Protein AF-A0A834W0W8-F1 (afdb_monomer_lite)

Radius of gyration: 18.69 Å; chains: 1; bounding box: 41×31×70 Å

Organism: NCBI:txid45151

Secondary structure (DSSP, 8-state):
--------PPEEEEE-TTSPEEEEEPPHHHHHH-HHHHTSPTT-EEEEEEHHHHHHHHHHHHT-TT-HHHHTTTTSTTHHHHHHHHHHHHHHTT-HHHHHHHHHHHHHHHHHHHT---TT------SSHHHHHHHHHHHHHH-TT-HHHHHHHHHHHHH-S-HHHHHHHHHHHT--HHHHHHHHHHHT--S--HHHH-GGGGPPPSSSPPP---S--

pLDDT: mean 87.0, std 13.14, range [35.28, 98.31]

Structure (mmCIF, N/CA/C/O backbone):
data_AF-A0A834W0W8-F1
#
_entry.id   AF-A0A834W0W8-F1
#
loop_
_atom_site.group_PDB
_atom_site.id
_atom_site.type_symbol
_atom_site.label_atom_id
_atom_site.label_alt_id
_atom_site.label_comp_id
_atom_site.label_asym_id
_atom_site.label_entity_id
_atom_site.label_seq_id
_atom_site.pdbx_PDB_ins_code
_atom_site.Cartn_x
_atom_site.Cartn_y
_atom_site.Cartn_z
_atom_site.occupancy
_atom_site.B_iso_or_equiv
_atom_site.auth_seq_id
_atom_site.auth_comp_id
_atom_site.auth_asym_id
_atom_site.auth_atom_id
_atom_site.pdbx_PDB_model_num
ATOM 1 N N . MET A 1 1 ? -13.994 15.496 46.826 1.00 35.28 1 MET A N 1
ATOM 2 C CA . MET A 1 1 ? -14.395 14.266 46.116 1.00 35.28 1 MET A CA 1
ATOM 3 C C . MET A 1 1 ? -13.527 14.181 44.880 1.00 35.28 1 MET A C 1
ATOM 5 O O . MET A 1 1 ? -13.579 15.095 44.071 1.00 35.28 1 MET A O 1
ATOM 9 N N . THR A 1 2 ? -12.645 13.189 44.807 1.00 38.47 2 THR A N 1
ATOM 10 C CA . THR A 1 2 ? -11.779 12.961 43.644 1.00 38.47 2 THR A CA 1
ATOM 11 C C . THR A 1 2 ? -12.565 12.156 42.626 1.00 38.47 2 THR A C 1
ATOM 13 O O . THR A 1 2 ? -12.796 10.968 42.839 1.00 38.47 2 THR A O 1
ATOM 16 N N . ASP A 1 3 ? -13.014 12.818 41.565 1.00 37.91 3 ASP A N 1
ATOM 17 C CA . ASP A 1 3 ? -13.707 12.165 40.462 1.00 37.91 3 ASP A CA 1
ATOM 18 C C . ASP A 1 3 ? -12.695 11.346 39.650 1.00 37.91 3 ASP A C 1
ATOM 20 O O . ASP A 1 3 ? -11.984 11.855 38.785 1.00 37.91 3 ASP A O 1
ATOM 24 N N . THR A 1 4 ? -12.548 10.078 40.022 1.00 44.50 4 THR A N 1
ATOM 25 C CA . THR A 1 4 ? -11.734 9.094 39.308 1.00 44.50 4 THR A CA 1
ATOM 26 C C . THR A 1 4 ? -12.638 8.282 38.399 1.00 44.50 4 THR A C 1
ATOM 28 O O . THR A 1 4 ? -12.906 7.108 38.663 1.00 44.50 4 THR A O 1
ATOM 31 N N . THR A 1 5 ? -13.098 8.908 37.315 1.00 42.66 5 THR A N 1
ATOM 32 C CA . THR A 1 5 ? -13.598 8.171 36.154 1.00 42.66 5 THR A CA 1
ATOM 33 C C . THR A 1 5 ? -12.481 7.231 35.682 1.00 42.66 5 THR A C 1
ATOM 35 O O . THR A 1 5 ? -11.393 7.696 35.324 1.00 42.66 5 THR A O 1
ATOM 38 N N . PRO A 1 6 ? -12.667 5.897 35.734 1.00 43.09 6 PRO A N 1
ATOM 39 C CA . PRO A 1 6 ? -11.657 4.985 35.228 1.00 43.09 6 PRO A CA 1
ATOM 40 C C . PRO A 1 6 ? -11.541 5.240 33.729 1.00 43.09 6 PRO A C 1
ATOM 42 O O . PRO A 1 6 ? -12.527 5.163 33.005 1.00 43.09 6 PRO A O 1
ATOM 45 N N . ASN A 1 7 ? -10.342 5.589 33.272 1.00 47.53 7 ASN A N 1
ATOM 46 C CA . ASN A 1 7 ? -10.088 5.943 31.882 1.00 47.53 7 ASN A CA 1
ATOM 47 C C . ASN A 1 7 ? -10.238 4.669 31.018 1.00 47.53 7 ASN A C 1
ATOM 49 O O . ASN A 1 7 ? -9.270 3.928 30.821 1.00 47.53 7 ASN A O 1
ATOM 53 N N . THR A 1 8 ? -11.461 4.383 30.562 1.00 53.69 8 THR A N 1
ATOM 54 C CA . THR A 1 8 ? -11.936 3.110 29.980 1.00 53.69 8 THR A CA 1
ATOM 55 C C . THR A 1 8 ? -11.691 2.983 28.474 1.00 53.69 8 THR A C 1
ATOM 57 O O . THR A 1 8 ? -12.538 2.497 27.728 1.00 53.69 8 THR A O 1
ATOM 60 N N . GLY A 1 9 ? -10.507 3.390 28.017 1.00 66.31 9 GLY A N 1
ATOM 61 C CA . GLY A 1 9 ? -10.101 3.202 26.624 1.00 66.31 9 GLY A CA 1
ATOM 62 C C . GLY A 1 9 ? -10.013 1.717 26.267 1.00 66.31 9 GLY A C 1
ATOM 63 O O . GLY A 1 9 ? -9.443 0.921 27.018 1.00 66.31 9 GLY A O 1
ATOM 64 N N . VAL A 1 10 ? -10.558 1.351 25.108 1.00 80.94 10 VAL A N 1
ATOM 65 C CA . VAL A 1 10 ? -10.508 -0.022 24.591 1.00 80.94 10 VAL A CA 1
ATOM 66 C C . VAL A 1 10 ? -9.074 -0.395 24.226 1.00 80.94 10 VAL A C 1
ATOM 68 O O . VAL A 1 10 ? -8.398 0.342 23.515 1.00 80.94 10 VAL A O 1
ATOM 71 N N . ILE A 1 11 ? -8.615 -1.554 24.694 1.00 88.69 11 ILE A N 1
ATOM 72 C CA . ILE A 1 11 ? -7.328 -2.139 24.308 1.00 88.69 11 ILE A CA 1
ATOM 73 C C . ILE A 1 11 ? -7.594 -3.229 23.269 1.00 88.69 11 ILE A C 1
ATOM 75 O O . ILE A 1 11 ? -8.479 -4.059 23.470 1.00 88.69 11 ILE A O 1
ATOM 79 N N . VAL A 1 12 ? -6.821 -3.239 22.186 1.00 90.94 12 VAL A N 1
ATOM 80 C CA . VAL A 1 12 ? -6.803 -4.304 21.170 1.00 90.94 12 VAL A CA 1
ATOM 81 C C . VAL A 1 12 ? -5.393 -4.867 21.032 1.00 90.94 12 VAL A C 1
ATOM 83 O O . VAL A 1 12 ? -4.415 -4.162 21.280 1.00 90.94 12 VAL A O 1
ATOM 86 N N . ALA A 1 13 ? -5.273 -6.136 20.658 1.00 92.12 13 ALA A N 1
ATOM 87 C CA . ALA A 1 13 ? -4.000 -6.789 20.371 1.00 92.12 13 ALA A CA 1
ATOM 88 C C . ALA A 1 13 ? -3.799 -6.885 18.851 1.00 92.12 13 ALA A C 1
ATOM 90 O O . ALA A 1 13 ? -4.611 -7.496 18.164 1.00 92.12 13 ALA A O 1
ATOM 91 N N . VAL A 1 14 ? -2.722 -6.297 18.327 1.00 92.62 14 VAL A N 1
ATOM 92 C CA . VAL A 1 14 ? -2.363 -6.308 16.893 1.00 92.62 14 VAL A CA 1
ATOM 93 C C . VAL A 1 14 ? -1.020 -7.001 16.679 1.00 92.62 14 VAL A C 1
ATOM 95 O O . VAL A 1 14 ? -0.179 -7.005 17.579 1.00 92.62 14 VAL A O 1
ATOM 98 N N . ALA A 1 15 ? -0.805 -7.609 15.516 1.00 91.19 15 ALA A N 1
ATOM 99 C CA . ALA A 1 15 ? 0.418 -8.347 15.222 1.00 91.19 15 ALA A CA 1
ATOM 100 C C . ALA A 1 15 ? 1.653 -7.433 15.107 1.00 91.19 15 ALA A C 1
ATOM 102 O O . ALA A 1 15 ? 1.586 -6.300 14.625 1.00 91.19 15 ALA A O 1
ATOM 103 N N . SER A 1 16 ? 2.808 -7.950 15.522 1.00 88.56 16 SER A N 1
ATOM 104 C CA . SER A 1 16 ? 4.128 -7.360 15.289 1.00 88.56 16 SER A CA 1
ATOM 105 C C . SER A 1 16 ? 4.947 -8.233 14.341 1.00 88.56 16 SER A C 1
ATOM 107 O O . SER A 1 16 ? 4.743 -9.445 14.257 1.00 88.56 16 SER A O 1
ATOM 109 N N . ASP A 1 17 ? 5.934 -7.626 13.680 1.00 74.81 17 ASP A N 1
ATOM 110 C CA . ASP A 1 17 ? 6.856 -8.300 12.754 1.00 74.81 17 ASP A CA 1
ATOM 111 C C . ASP A 1 17 ? 7.622 -9.479 13.403 1.00 74.81 17 ASP A C 1
ATOM 113 O O . ASP A 1 17 ? 8.157 -10.333 12.702 1.00 74.81 17 ASP A O 1
ATOM 117 N N . GLY A 1 18 ? 7.671 -9.543 14.742 1.00 73.88 18 GLY A N 1
ATOM 118 C CA . GLY A 1 18 ? 8.281 -10.630 15.515 1.00 73.88 18 GLY A CA 1
ATOM 119 C C . GLY A 1 18 ? 7.323 -11.755 15.935 1.00 73.88 18 GLY A C 1
ATOM 120 O O . GLY A 1 18 ? 7.692 -12.560 16.786 1.00 73.88 18 GLY A O 1
ATOM 121 N N . GLY A 1 19 ? 6.086 -11.789 15.425 1.00 75.69 19 GLY A N 1
ATOM 122 C CA . GLY A 1 19 ? 5.073 -12.790 15.800 1.00 75.69 19 GLY A CA 1
ATOM 123 C C . GLY A 1 19 ? 4.504 -12.623 17.217 1.00 75.69 19 GLY A C 1
ATOM 124 O O . GLY A 1 19 ? 3.808 -13.505 17.716 1.00 75.69 19 GLY A O 1
ATOM 125 N N . GLN A 1 20 ? 4.799 -11.500 17.875 1.00 87.56 20 GLN A N 1
ATOM 126 C CA . GLN A 1 20 ? 4.205 -11.108 19.153 1.00 87.56 20 GLN A CA 1
ATOM 127 C C . GLN A 1 20 ? 3.021 -10.167 18.926 1.00 87.56 20 GLN A C 1
ATOM 129 O O . GLN A 1 20 ? 2.945 -9.490 17.903 1.00 87.56 20 GLN A O 1
ATOM 134 N N . PHE A 1 21 ? 2.130 -10.072 19.911 1.00 90.94 21 PHE A N 1
ATOM 135 C CA . PHE A 1 21 ? 1.059 -9.081 19.909 1.00 90.94 21 PHE A CA 1
ATOM 136 C C . PHE A 1 21 ? 1.479 -7.799 20.630 1.00 90.94 21 PHE A C 1
ATOM 138 O O . PHE A 1 21 ? 2.045 -7.842 21.722 1.00 90.94 21 PHE A O 1
ATOM 145 N N . VAL A 1 22 ? 1.165 -6.652 20.029 1.00 92.31 22 VAL A N 1
ATOM 146 C CA . VAL A 1 22 ? 1.285 -5.327 20.643 1.00 92.31 22 VAL A CA 1
ATOM 147 C C . VAL A 1 22 ? -0.098 -4.885 21.101 1.00 92.31 22 VAL A C 1
ATOM 149 O O . VAL A 1 22 ? -1.048 -4.883 20.318 1.00 92.31 22 VAL A O 1
ATOM 152 N N . HIS A 1 23 ? -0.214 -4.491 22.367 1.00 91.31 23 HIS A N 1
ATOM 153 C CA . HIS A 1 23 ? -1.450 -3.934 22.905 1.00 91.31 23 HIS A CA 1
ATOM 154 C C . HIS A 1 23 ? -1.548 -2.444 22.578 1.00 91.31 23 HIS A C 1
ATOM 156 O O . HIS A 1 23 ? -0.724 -1.644 23.021 1.00 91.31 23 HIS A O 1
ATOM 162 N N . VAL A 1 24 ? -2.573 -2.072 21.816 1.00 91.12 24 VAL A N 1
ATOM 163 C CA . VAL A 1 24 ? -2.836 -0.698 21.385 1.00 91.12 24 VAL A CA 1
ATOM 164 C C . VAL A 1 24 ? -4.118 -0.208 22.037 1.00 91.12 24 VAL A C 1
ATOM 166 O O . VAL A 1 24 ? -5.157 -0.863 21.974 1.00 91.12 24 VAL A O 1
ATOM 169 N N . ARG A 1 25 ? -4.040 0.960 22.675 1.00 90.00 25 ARG A N 1
ATOM 170 C CA . ARG A 1 25 ? -5.191 1.643 23.263 1.00 90.00 25 ARG A CA 1
ATOM 171 C C . ARG A 1 25 ? -5.857 2.515 22.202 1.00 90.00 25 ARG A C 1
ATOM 173 O O . ARG A 1 25 ? -5.215 3.396 21.638 1.00 90.00 25 ARG A O 1
ATOM 180 N N . LEU A 1 26 ? -7.141 2.293 21.970 1.00 88.12 26 LEU A N 1
ATOM 181 C CA . LEU A 1 26 ? -7.971 3.102 21.089 1.00 88.12 26 LEU A CA 1
ATOM 182 C C . LEU A 1 26 ? -8.459 4.353 21.832 1.00 88.12 26 LEU A C 1
ATOM 184 O O . LEU A 1 26 ? -8.948 4.262 22.959 1.00 88.12 26 LEU A O 1
ATOM 188 N N . ASN A 1 27 ? -8.327 5.512 21.186 1.00 84.69 27 ASN A N 1
ATOM 189 C CA . ASN A 1 27 ? -8.950 6.767 21.608 1.00 84.69 27 ASN A CA 1
ATOM 190 C C . ASN A 1 27 ? -10.456 6.701 21.294 1.00 84.69 27 ASN A C 1
ATOM 192 O O . ASN A 1 27 ? -10.836 6.305 20.189 1.00 84.69 27 ASN A O 1
ATOM 196 N N . ASP A 1 28 ? -11.314 7.109 22.230 1.00 84.19 28 ASP A N 1
ATOM 197 C CA . ASP A 1 28 ? -12.767 7.105 22.033 1.00 84.19 28 ASP A CA 1
ATOM 198 C C . ASP A 1 28 ? -13.186 8.002 20.855 1.00 84.19 28 ASP A C 1
ATOM 200 O O . ASP A 1 28 ? -14.029 7.603 20.056 1.00 84.19 28 ASP A O 1
ATOM 204 N N . GLN A 1 29 ? -12.488 9.122 20.624 1.00 84.62 29 GLN A N 1
ATOM 205 C CA . GLN A 1 29 ? -12.725 9.975 19.449 1.00 84.62 29 GLN A CA 1
ATOM 206 C C . GLN A 1 29 ? -12.468 9.250 18.116 1.00 84.62 29 GLN A C 1
ATOM 208 O O . GLN A 1 29 ? -13.163 9.491 17.130 1.00 84.62 29 GLN A O 1
ATOM 213 N N . ILE A 1 30 ? -11.487 8.341 18.065 1.00 86.31 30 ILE A N 1
ATOM 214 C CA . ILE A 1 30 ? -11.211 7.532 16.867 1.00 86.31 30 ILE A CA 1
ATOM 215 C C . ILE A 1 30 ? -12.317 6.486 16.670 1.00 86.31 30 ILE A C 1
ATOM 217 O O . ILE A 1 30 ? -12.740 6.241 15.540 1.00 86.31 30 ILE A O 1
ATOM 221 N N . ARG A 1 31 ? -12.819 5.902 17.766 1.00 86.44 31 ARG A N 1
ATOM 222 C CA . ARG A 1 31 ? -13.925 4.930 17.755 1.00 86.44 31 ARG A CA 1
ATOM 223 C C . ARG A 1 31 ? -15.250 5.553 17.307 1.00 86.44 31 ARG A C 1
ATOM 225 O O . ARG A 1 31 ? -16.011 4.893 16.609 1.00 86.44 31 ARG A O 1
ATOM 232 N N . GLU A 1 32 ? -15.497 6.814 17.657 1.00 84.69 32 GLU A N 1
ATOM 233 C CA . GLU A 1 32 ? -16.642 7.596 17.171 1.00 84.69 32 GLU A CA 1
ATOM 234 C C . GLU A 1 32 ? -16.507 7.975 15.687 1.00 84.69 32 GLU A C 1
ATOM 236 O O . GLU A 1 32 ? -17.478 7.894 14.936 1.00 84.69 32 GLU A O 1
ATOM 241 N N . ARG A 1 33 ? -15.302 8.365 15.239 1.00 83.56 33 ARG A N 1
ATOM 242 C CA . ARG A 1 33 ? -15.033 8.763 13.842 1.00 83.56 33 ARG A CA 1
ATOM 243 C C . ARG A 1 33 ? -15.005 7.595 12.854 1.00 83.56 33 ARG A C 1
ATOM 245 O O . ARG A 1 33 ? -15.279 7.804 11.675 1.00 83.56 33 ARG A O 1
ATOM 252 N N . CYS A 1 34 ? -14.644 6.396 13.305 1.00 88.75 34 CYS A N 1
ATOM 253 C CA . CYS A 1 34 ? -14.506 5.204 12.471 1.00 88.75 34 CYS A CA 1
ATOM 254 C C . CYS A 1 34 ? -15.342 4.052 13.059 1.00 88.75 34 CYS A C 1
ATOM 256 O O . CYS A 1 34 ? -14.839 3.314 13.913 1.00 88.75 34 CYS A O 1
ATOM 258 N N . PRO A 1 35 ? -16.607 3.872 12.622 1.00 85.31 35 PRO A N 1
ATOM 259 C CA . PRO A 1 35 ? -17.524 2.873 13.178 1.00 85.31 35 PRO A CA 1
ATOM 260 C C . PRO A 1 35 ? -16.964 1.447 13.202 1.00 85.31 35 PRO A C 1
ATOM 262 O O . PRO A 1 35 ? -17.218 0.711 14.147 1.00 85.31 35 PRO A O 1
ATOM 265 N N . GLN A 1 36 ? -16.150 1.085 12.208 1.00 87.00 36 GLN A N 1
ATOM 266 C CA . GLN A 1 36 ? -15.479 -0.208 12.076 1.00 87.00 36 GLN A CA 1
ATOM 267 C C . GLN A 1 36 ? -14.436 -0.442 13.182 1.00 87.00 36 GLN A C 1
ATOM 269 O O . GLN A 1 36 ? -14.266 -1.574 13.625 1.00 87.00 36 GLN A O 1
ATOM 274 N N . ILE A 1 37 ? -13.764 0.617 13.657 1.00 86.81 37 ILE A N 1
ATOM 275 C CA . ILE A 1 37 ? -12.905 0.578 14.855 1.00 86.81 37 ILE A CA 1
ATOM 276 C C . ILE A 1 37 ? -13.769 0.637 16.124 1.00 86.81 37 ILE A C 1
ATOM 278 O O . ILE A 1 37 ? -13.478 -0.038 17.112 1.00 86.81 37 ILE A O 1
ATOM 282 N N . GLY A 1 38 ? -14.860 1.408 16.102 1.00 85.88 38 GLY A N 1
ATOM 283 C CA . GLY A 1 38 ? -15.834 1.482 17.191 1.00 85.88 38 GLY A CA 1
ATOM 284 C C . GLY A 1 38 ? -16.439 0.124 17.561 1.00 85.88 38 GLY A C 1
ATOM 285 O O . GLY A 1 38 ? -16.554 -0.177 18.752 1.00 85.88 38 GLY A O 1
ATOM 286 N N . SER A 1 39 ? -16.741 -0.710 16.561 1.00 86.62 39 SER A N 1
ATOM 287 C CA . SER A 1 39 ? -17.304 -2.058 16.710 1.00 86.62 39 SER A CA 1
ATOM 288 C C . SER A 1 39 ? -16.328 -3.125 17.213 1.00 86.62 39 SER A C 1
ATOM 290 O O . SER A 1 39 ? -16.774 -4.224 17.534 1.00 86.62 39 SER A O 1
ATOM 292 N N . ILE A 1 40 ? -15.020 -2.846 17.291 1.00 87.06 40 ILE A N 1
ATOM 293 C CA . ILE A 1 40 ? -14.038 -3.841 17.747 1.00 87.06 40 ILE A CA 1
ATOM 294 C C . ILE A 1 40 ? -14.244 -4.112 19.252 1.00 87.06 40 ILE A C 1
ATOM 296 O O . ILE A 1 40 ? -14.226 -3.160 20.043 1.00 87.06 40 ILE A O 1
ATOM 300 N N . PRO A 1 41 ? -14.424 -5.379 19.680 1.00 86.06 41 PRO A N 1
ATOM 301 C CA . PRO A 1 41 ? -14.619 -5.700 21.089 1.00 86.06 41 PRO A CA 1
ATOM 302 C C . PRO A 1 41 ? -13.411 -5.335 21.973 1.00 86.06 41 PRO A C 1
ATOM 304 O O . PRO A 1 41 ? -12.262 -5.422 21.529 1.00 86.06 41 PRO A O 1
ATOM 307 N N . PRO A 1 42 ? -13.629 -5.000 23.260 1.00 86.06 42 PRO A N 1
ATOM 308 C CA . PRO A 1 42 ? -12.545 -4.858 24.223 1.00 86.06 42 PRO A CA 1
ATOM 309 C C . PRO A 1 42 ? -11.700 -6.131 24.331 1.00 86.06 42 PRO A C 1
ATOM 311 O O . PRO A 1 42 ? -12.234 -7.223 24.515 1.00 86.06 42 PRO A O 1
ATOM 314 N N . ASN A 1 43 ? -10.378 -5.973 24.272 1.00 86.31 43 ASN A N 1
ATOM 315 C CA . ASN A 1 43 ? -9.381 -7.048 24.270 1.00 86.31 43 ASN A CA 1
ATOM 316 C C . ASN A 1 43 ? -9.452 -7.992 23.055 1.00 86.31 43 ASN A C 1
ATOM 318 O O . ASN A 1 43 ? -8.903 -9.091 23.113 1.00 86.31 43 ASN A O 1
ATOM 322 N N . ALA A 1 44 ? -10.088 -7.578 21.952 1.00 89.94 44 ALA A N 1
ATOM 323 C CA . ALA A 1 44 ? -10.030 -8.325 20.701 1.00 89.94 44 ALA A CA 1
ATOM 324 C C . ALA A 1 44 ? -8.589 -8.435 20.176 1.00 89.94 44 ALA A C 1
ATOM 326 O O . ALA A 1 44 ? -7.793 -7.494 20.274 1.00 89.94 44 ALA A O 1
ATOM 327 N N . THR A 1 45 ? -8.290 -9.583 19.572 1.00 90.56 45 THR A N 1
ATOM 328 C CA . THR A 1 45 ? -7.026 -9.855 18.886 1.00 90.56 45 THR A CA 1
ATOM 329 C C . THR A 1 45 ? -7.257 -9.808 17.384 1.00 90.56 45 THR A C 1
ATOM 331 O O . THR A 1 45 ? -8.157 -10.472 16.876 1.00 90.56 45 THR A O 1
ATOM 334 N N . LEU A 1 46 ? -6.435 -9.032 16.685 1.00 90.50 46 LEU A N 1
ATOM 335 C CA . LEU A 1 46 ? -6.494 -8.792 15.248 1.00 90.50 46 LEU A CA 1
ATOM 336 C C . LEU A 1 46 ? -5.205 -9.363 14.621 1.00 90.50 46 LEU A C 1
ATOM 338 O O . LEU A 1 46 ? -4.232 -8.623 14.452 1.00 90.50 46 LEU A O 1
ATOM 342 N N . PRO A 1 47 ? -5.139 -10.683 14.352 1.00 85.19 47 PRO A N 1
ATOM 343 C CA . PRO A 1 47 ? -3.904 -11.358 13.935 1.00 85.19 47 PRO A CA 1
ATOM 344 C C . PRO A 1 47 ? -3.373 -10.875 12.582 1.00 85.19 47 PRO A C 1
ATOM 346 O O . PRO A 1 47 ? -2.165 -10.875 12.371 1.00 85.19 47 PRO A O 1
ATOM 349 N N . ASP A 1 48 ? -4.260 -10.412 11.707 1.00 86.56 48 ASP A N 1
ATOM 350 C CA . ASP A 1 48 ? -3.921 -9.918 10.374 1.00 86.56 48 ASP A CA 1
ATOM 351 C C . ASP A 1 48 ? -3.663 -8.403 10.317 1.00 86.56 48 ASP A C 1
ATOM 353 O O . ASP A 1 48 ? -3.262 -7.866 9.286 1.00 86.56 48 ASP A O 1
ATOM 357 N N . VAL A 1 49 ? -3.869 -7.687 11.427 1.00 91.19 49 VAL A N 1
ATOM 358 C CA . VAL A 1 49 ? -3.606 -6.247 11.515 1.00 91.19 49 VAL A CA 1
ATOM 359 C C . VAL A 1 49 ? -2.219 -6.039 12.108 1.00 91.19 49 VAL A C 1
ATOM 361 O O . VAL A 1 49 ? -1.983 -6.335 13.276 1.00 91.19 49 VAL A O 1
ATOM 364 N N . TYR A 1 50 ? -1.300 -5.494 11.313 1.00 93.31 50 TYR A N 1
ATOM 365 C CA . TYR A 1 50 ? 0.073 -5.216 11.738 1.00 93.31 50 TYR A CA 1
ATOM 366 C C . TYR A 1 50 ? 0.192 -3.851 12.428 1.00 93.31 50 TYR A C 1
ATOM 368 O O . TYR A 1 50 ? -0.395 -2.858 11.990 1.00 93.31 50 TYR A O 1
ATOM 376 N N . PHE A 1 51 ? 1.008 -3.781 13.482 1.00 94.38 51 PHE A N 1
ATOM 377 C CA . PHE A 1 51 ? 1.153 -2.605 14.343 1.00 94.38 51 PHE A CA 1
ATOM 378 C C . PHE A 1 51 ? 1.542 -1.318 13.594 1.00 94.38 51 PHE A C 1
ATOM 380 O O . PHE A 1 51 ? 0.935 -0.278 13.836 1.00 94.38 51 PHE A O 1
ATOM 387 N N . LYS A 1 52 ? 2.516 -1.370 12.672 1.00 95.44 52 LYS A N 1
ATOM 388 C CA . LYS A 1 52 ? 2.971 -0.197 11.895 1.00 95.44 52 LYS A CA 1
ATOM 389 C C . LYS A 1 52 ? 1.835 0.400 11.033 1.00 95.44 52 LYS A C 1
ATOM 391 O O . LYS A 1 52 ? 1.511 1.570 11.242 1.00 95.44 52 LYS A O 1
ATOM 396 N N . PRO A 1 53 ? 1.170 -0.370 10.142 1.00 96.44 53 PRO A N 1
ATOM 397 C CA . PRO A 1 53 ? -0.054 0.057 9.459 1.00 96.44 53 PRO A CA 1
ATOM 398 C C . PRO A 1 53 ? -1.142 0.591 10.388 1.00 96.44 53 PRO A C 1
ATOM 400 O O . PRO A 1 53 ? -1.731 1.635 10.111 1.00 96.44 53 PRO A O 1
ATOM 403 N N . PHE A 1 54 ? -1.395 -0.099 11.503 1.00 95.69 54 PHE A N 1
ATOM 404 C CA . PHE A 1 54 ? -2.438 0.297 12.445 1.00 95.69 54 PHE A CA 1
ATOM 405 C C . PHE A 1 54 ? -2.148 1.655 13.081 1.00 95.69 54 PHE A C 1
ATOM 407 O O . PHE A 1 54 ? -3.025 2.515 13.108 1.00 95.69 54 PHE A O 1
ATOM 414 N N . LEU A 1 55 ? -0.905 1.891 13.504 1.00 95.69 55 LEU A N 1
ATOM 415 C CA . LEU A 1 55 ? -0.470 3.174 14.048 1.00 95.69 55 LEU A CA 1
ATOM 416 C C . LEU A 1 55 ? -0.653 4.313 13.033 1.00 95.69 55 LEU A C 1
ATOM 418 O O . LEU A 1 55 ? -1.197 5.351 13.395 1.00 95.69 55 LEU A O 1
ATOM 422 N N . ILE A 1 56 ? -0.279 4.108 11.764 1.00 97.25 56 ILE A N 1
ATOM 423 C CA . ILE A 1 56 ? -0.464 5.114 10.701 1.00 97.25 56 ILE A CA 1
ATOM 424 C C . ILE A 1 56 ? -1.947 5.479 10.538 1.00 97.25 56 ILE A C 1
ATOM 426 O O . ILE A 1 56 ? -2.287 6.661 10.469 1.00 97.25 56 ILE A O 1
ATOM 430 N N . VAL A 1 57 ? -2.839 4.482 10.511 1.00 96.44 57 VAL A N 1
ATOM 431 C CA . VAL A 1 57 ? -4.287 4.712 10.393 1.00 96.44 57 VAL A CA 1
ATOM 432 C C . VAL A 1 57 ? -4.854 5.420 11.625 1.00 96.44 57 VAL A C 1
ATOM 434 O O . VAL A 1 57 ? -5.639 6.355 11.476 1.00 96.44 57 VAL A O 1
ATOM 437 N N . LEU A 1 58 ? -4.451 5.024 12.836 1.00 94.94 58 LEU A N 1
ATOM 438 C CA . LEU A 1 58 ? -4.895 5.685 14.066 1.00 94.94 58 LEU A CA 1
ATOM 439 C C . LEU A 1 58 ? -4.444 7.151 14.104 1.00 94.94 58 LEU A C 1
ATOM 441 O O . LEU A 1 58 ? -5.264 8.024 14.367 1.00 94.94 58 LEU A O 1
ATOM 445 N N . THR A 1 59 ? -3.182 7.440 13.778 1.00 94.81 59 THR A N 1
ATOM 446 C CA . THR A 1 59 ? -2.658 8.814 13.745 1.00 94.81 59 THR A CA 1
ATOM 447 C C . THR A 1 59 ? -3.348 9.666 12.671 1.00 94.81 59 THR A C 1
ATOM 449 O O . THR A 1 59 ? -3.680 10.823 12.935 1.00 94.81 59 THR A O 1
ATOM 452 N N . TYR A 1 60 ? -3.680 9.095 11.506 1.00 95.62 60 TYR A N 1
ATOM 453 C CA . TYR A 1 60 ? -4.522 9.762 10.504 1.00 95.62 60 TYR A CA 1
ATOM 454 C C . TYR A 1 60 ? -5.918 10.117 11.050 1.00 95.62 60 TYR A C 1
ATOM 456 O O . TYR A 1 60 ? -6.372 11.249 10.894 1.00 95.62 60 TYR A O 1
ATOM 464 N N . LEU A 1 61 ? -6.591 9.174 11.723 1.00 93.62 61 LEU A N 1
ATOM 465 C CA . LEU A 1 61 ? -7.934 9.380 12.286 1.00 93.62 61 LEU A CA 1
ATOM 466 C C . LEU A 1 61 ? -7.956 10.358 13.472 1.00 93.62 61 LEU A C 1
ATOM 468 O O . LEU A 1 61 ? -8.980 11.009 13.702 1.00 93.62 61 LEU A O 1
ATOM 472 N N . ASP A 1 62 ? -6.846 10.482 14.203 1.00 91.75 62 ASP A N 1
ATOM 473 C CA . ASP A 1 62 ? -6.658 11.469 15.274 1.00 91.75 62 ASP A CA 1
ATOM 474 C C . ASP A 1 62 ? -6.526 12.898 14.702 1.00 91.75 62 ASP A C 1
ATOM 476 O O . ASP A 1 62 ? -7.088 13.848 15.253 1.00 91.75 62 ASP A O 1
ATOM 480 N N . GLY A 1 63 ? -5.910 13.037 13.520 1.00 91.00 63 GLY A N 1
ATOM 481 C CA . GLY A 1 63 ? -5.871 14.288 12.753 1.00 91.00 63 GLY A CA 1
ATOM 482 C C . GLY A 1 63 ? -4.625 14.507 11.890 1.00 91.00 63 GLY A C 1
ATOM 483 O O . GLY A 1 63 ? -4.458 15.610 11.365 1.00 91.00 63 GLY A O 1
ATOM 484 N N . ASP A 1 64 ? -3.743 13.512 11.730 1.00 93.62 64 ASP A N 1
ATOM 485 C CA . ASP A 1 64 ? -2.551 13.627 10.882 1.00 93.62 64 ASP A CA 1
ATOM 486 C C . ASP A 1 64 ? -2.889 13.614 9.382 1.00 93.62 64 ASP A C 1
ATOM 488 O O . ASP A 1 64 ? -2.680 12.646 8.645 1.00 93.62 64 ASP 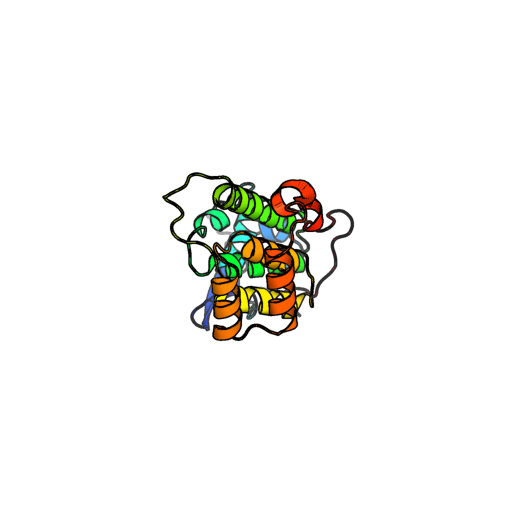A O 1
ATOM 492 N N . GLU A 1 65 ? -3.337 14.779 8.919 1.00 91.56 65 GLU A N 1
ATOM 493 C CA . GLU A 1 65 ? -3.514 15.153 7.521 1.00 91.56 65 GLU A CA 1
ATOM 494 C C . GLU A 1 65 ? -2.178 15.426 6.785 1.00 91.56 65 GLU A C 1
ATOM 496 O O . GLU A 1 65 ? -2.188 16.024 5.710 1.00 91.56 65 GLU A O 1
ATOM 501 N N . SER A 1 66 ? -1.031 14.951 7.284 1.00 92.94 66 SER A N 1
ATOM 502 C CA . SER A 1 66 ? 0.232 14.908 6.522 1.00 92.94 66 SER A CA 1
ATOM 503 C C . SER A 1 66 ? 0.731 13.491 6.223 1.00 92.94 66 SER A C 1
ATOM 505 O O . SER A 1 66 ? 1.544 13.306 5.320 1.00 92.94 66 SER A O 1
ATOM 507 N N . LEU A 1 67 ? 0.215 12.494 6.949 1.00 96.44 67 LEU A N 1
ATOM 508 C CA . LEU A 1 67 ? 0.759 11.136 7.036 1.00 96.44 67 LEU A CA 1
ATOM 509 C C . LEU A 1 67 ? 2.225 11.105 7.521 1.00 96.44 67 LEU A C 1
ATOM 511 O O . LEU A 1 67 ? 3.049 10.350 7.004 1.00 96.44 67 LEU A O 1
ATOM 515 N N . SER A 1 68 ? 2.556 11.900 8.540 1.00 95.12 68 SER A N 1
ATOM 516 C CA . SER A 1 68 ? 3.897 12.007 9.134 1.00 95.12 68 SER A CA 1
ATOM 517 C C . SER A 1 68 ? 4.487 10.654 9.563 1.00 95.12 68 SER A C 1
ATOM 519 O O . SER A 1 68 ? 5.661 10.378 9.305 1.00 95.12 68 SER A O 1
ATOM 521 N N . VAL A 1 69 ? 3.667 9.770 10.147 1.00 95.69 69 VAL A N 1
ATOM 522 C CA . VAL A 1 69 ? 4.085 8.422 10.577 1.00 95.69 69 VAL A CA 1
ATOM 523 C C . VAL A 1 69 ? 4.356 7.507 9.381 1.00 95.69 69 VAL A C 1
ATOM 525 O O . VAL A 1 69 ? 5.247 6.667 9.441 1.00 95.69 69 VAL A O 1
ATOM 528 N N . PHE A 1 70 ? 3.642 7.673 8.266 1.00 96.69 70 PHE A N 1
ATOM 529 C CA . PHE A 1 70 ? 3.949 6.945 7.031 1.00 96.69 70 PHE A CA 1
ATOM 530 C C . PHE A 1 70 ? 5.243 7.473 6.398 1.00 96.69 70 PHE A C 1
ATOM 532 O O . PHE A 1 70 ? 6.124 6.696 6.036 1.00 96.69 70 PHE A O 1
ATOM 539 N N . ALA A 1 71 ? 5.397 8.798 6.339 1.00 93.75 71 ALA A N 1
ATOM 540 C CA . ALA A 1 71 ? 6.570 9.454 5.772 1.00 93.75 71 ALA A CA 1
ATOM 541 C C . ALA A 1 71 ? 7.876 9.118 6.518 1.00 93.75 71 ALA A C 1
ATOM 543 O O . ALA A 1 71 ? 8.930 9.045 5.888 1.00 93.75 71 ALA A O 1
ATOM 544 N N . SER A 1 72 ? 7.830 8.850 7.829 1.00 93.50 72 SER A N 1
ATOM 545 C CA . SER A 1 72 ? 9.013 8.429 8.600 1.00 93.50 72 SER A CA 1
ATOM 546 C C . SER A 1 72 ? 9.549 7.040 8.222 1.00 93.50 72 SER A C 1
ATOM 548 O O . SER A 1 72 ? 10.701 6.735 8.526 1.00 93.50 72 SER A O 1
ATOM 550 N N . HIS A 1 73 ? 8.758 6.221 7.516 1.00 91.88 73 HIS A N 1
ATOM 551 C CA . HIS A 1 73 ? 9.195 4.934 6.968 1.00 91.88 73 HIS A CA 1
ATOM 552 C C . HIS A 1 73 ? 9.854 5.068 5.577 1.00 91.88 73 HIS A C 1
ATOM 554 O O . HIS A 1 73 ? 10.357 4.085 5.037 1.00 91.88 73 HIS A O 1
ATOM 560 N N . ILE A 1 74 ? 9.898 6.260 4.966 1.00 90.69 74 ILE A N 1
ATOM 561 C CA . ILE A 1 74 ? 10.563 6.449 3.667 1.00 90.69 74 ILE A CA 1
ATOM 562 C C . ILE A 1 74 ? 12.058 6.114 3.804 1.00 90.69 74 ILE A C 1
ATOM 564 O O . ILE A 1 74 ? 12.775 6.684 4.623 1.00 90.69 74 ILE A O 1
ATOM 568 N N . GLY A 1 75 ? 12.540 5.185 2.977 1.00 86.06 75 GLY A N 1
ATOM 569 C CA . GLY A 1 75 ? 13.914 4.680 3.020 1.00 86.06 75 GLY A CA 1
ATOM 570 C C . GLY A 1 75 ? 14.131 3.490 3.964 1.00 86.06 75 GLY A C 1
ATOM 571 O O . GLY A 1 75 ? 15.261 2.996 4.064 1.00 86.06 75 GLY A O 1
ATOM 572 N N . THR A 1 76 ? 13.097 2.968 4.631 1.00 89.25 76 THR A N 1
ATOM 573 C CA . THR A 1 76 ? 13.171 1.635 5.247 1.00 89.25 76 THR A CA 1
ATOM 574 C C . THR A 1 76 ? 13.034 0.540 4.181 1.00 89.25 76 THR A C 1
ATOM 576 O O . THR A 1 76 ? 12.585 0.779 3.059 1.00 89.25 76 THR A O 1
ATOM 579 N N . THR A 1 77 ? 13.483 -0.676 4.494 1.00 86.81 77 THR A N 1
ATOM 580 C CA . THR A 1 77 ? 13.410 -1.826 3.571 1.00 86.81 77 THR A CA 1
ATOM 581 C C . THR A 1 77 ? 11.999 -2.395 3.440 1.00 86.81 77 THR A C 1
ATOM 583 O O . THR A 1 77 ? 11.693 -3.039 2.446 1.00 86.81 77 THR A O 1
ATOM 586 N N . ASP A 1 78 ? 11.142 -2.171 4.433 1.00 90.31 78 ASP A N 1
ATOM 587 C CA . ASP A 1 78 ? 9.756 -2.637 4.520 1.00 90.31 78 ASP A CA 1
ATOM 588 C C . ASP A 1 78 ? 8.727 -1.599 4.038 1.00 90.31 78 ASP A C 1
ATOM 590 O O . ASP A 1 78 ? 7.535 -1.892 4.017 1.00 90.31 78 ASP A O 1
ATOM 594 N N . PHE A 1 79 ? 9.151 -0.408 3.603 1.00 94.00 79 PHE A N 1
ATOM 595 C CA . PHE A 1 79 ? 8.260 0.710 3.262 1.00 94.00 79 PHE A CA 1
ATOM 596 C C . PHE A 1 79 ? 7.121 0.353 2.286 1.00 94.00 79 PHE A C 1
ATOM 598 O O . PHE A 1 79 ? 5.978 0.755 2.496 1.00 94.00 79 PHE A O 1
ATOM 605 N N . LEU A 1 80 ? 7.394 -0.447 1.247 1.00 95.31 80 LEU A N 1
ATOM 606 C CA . LEU A 1 80 ? 6.371 -0.876 0.278 1.00 95.31 80 LEU A CA 1
ATOM 607 C C . LEU A 1 80 ? 5.347 -1.849 0.882 1.00 95.31 80 LEU A C 1
ATOM 609 O O . LEU A 1 80 ? 4.178 -1.834 0.496 1.00 95.31 80 LEU A O 1
ATOM 613 N N . LEU A 1 81 ? 5.784 -2.680 1.832 1.00 95.75 81 LEU A N 1
ATOM 614 C CA . LEU A 1 81 ? 4.920 -3.583 2.588 1.00 95.75 81 LEU A CA 1
ATOM 615 C C . LEU A 1 81 ? 4.057 -2.788 3.572 1.00 95.75 81 LEU A C 1
ATOM 617 O O . LEU A 1 81 ? 2.845 -2.983 3.598 1.00 95.75 81 LEU A O 1
ATOM 621 N N . VAL A 1 82 ? 4.649 -1.820 4.281 1.00 96.44 82 VAL A N 1
ATOM 622 C CA . VAL A 1 82 ? 3.916 -0.875 5.138 1.00 96.44 82 VAL A CA 1
ATOM 623 C C . VAL A 1 82 ? 2.876 -0.104 4.320 1.00 96.44 82 VAL A C 1
ATOM 625 O O . VAL A 1 82 ? 1.725 -0.028 4.743 1.00 96.44 82 VAL A O 1
ATOM 628 N N . PHE A 1 83 ? 3.216 0.397 3.127 1.00 97.81 83 PHE A N 1
ATOM 629 C CA . PHE A 1 83 ? 2.250 1.011 2.207 1.00 97.81 83 PHE A CA 1
ATOM 630 C C . PHE A 1 83 ? 1.094 0.059 1.869 1.00 97.81 83 PHE A C 1
ATOM 632 O O . PHE A 1 83 ? -0.067 0.422 2.058 1.00 97.81 83 PHE A O 1
ATOM 639 N N . ALA A 1 84 ? 1.395 -1.159 1.407 1.00 97.69 84 ALA A N 1
ATOM 640 C CA . ALA A 1 84 ? 0.386 -2.131 0.993 1.00 97.69 84 ALA A CA 1
ATOM 641 C C . ALA A 1 84 ? -0.562 -2.515 2.137 1.00 97.69 84 ALA A C 1
ATOM 643 O O . ALA A 1 84 ? -1.779 -2.488 1.964 1.00 97.69 84 ALA A O 1
ATOM 644 N N . GLN A 1 85 ? -0.016 -2.811 3.316 1.00 96.62 85 GLN A N 1
ATOM 645 C CA . GLN A 1 85 ? -0.795 -3.154 4.504 1.00 96.62 85 GLN A CA 1
ATOM 646 C C . GLN A 1 85 ? -1.603 -1.956 5.034 1.00 96.62 85 GLN A C 1
ATOM 648 O O . GLN A 1 85 ? -2.747 -2.133 5.443 1.00 96.62 85 GLN A O 1
ATOM 653 N N . THR A 1 86 ? -1.065 -0.730 4.988 1.00 97.94 86 THR A N 1
ATOM 654 C CA . THR A 1 86 ? -1.799 0.482 5.410 1.00 97.94 86 THR A CA 1
ATOM 655 C C . THR A 1 86 ? -2.940 0.800 4.447 1.00 97.94 86 THR A C 1
ATOM 657 O O . THR A 1 86 ? -4.049 1.098 4.883 1.00 97.94 86 THR A O 1
ATOM 660 N N . TRP A 1 87 ? -2.705 0.690 3.136 1.00 97.75 87 TRP A N 1
ATOM 661 C CA . TRP A 1 87 ? -3.741 0.876 2.119 1.00 97.75 87 TRP A CA 1
ATOM 662 C C . TRP A 1 87 ? -4.844 -0.181 2.245 1.00 97.75 87 TRP A C 1
ATOM 664 O O . TRP A 1 87 ? -6.025 0.142 2.133 1.00 97.75 87 TRP A O 1
ATOM 674 N N . ALA A 1 88 ? -4.468 -1.429 2.533 1.00 95.50 88 ALA A N 1
ATOM 675 C CA . ALA A 1 88 ? -5.397 -2.528 2.763 1.00 95.50 88 ALA A CA 1
ATOM 676 C C . ALA A 1 88 ? -6.272 -2.315 4.005 1.00 95.50 88 ALA A C 1
ATOM 678 O O . ALA A 1 88 ? -7.495 -2.406 3.931 1.00 95.50 88 ALA A O 1
ATOM 679 N N . LEU A 1 89 ? -5.646 -1.960 5.127 1.00 95.50 89 LEU A N 1
ATOM 680 C CA . LEU A 1 89 ? -6.329 -1.636 6.373 1.00 95.50 89 LEU A CA 1
ATOM 681 C C . LEU A 1 89 ? -7.282 -0.443 6.189 1.00 95.50 89 LEU A C 1
ATOM 683 O O . LEU A 1 89 ? -8.416 -0.473 6.663 1.00 95.50 89 LEU A O 1
ATOM 687 N N . ALA A 1 90 ? -6.864 0.581 5.440 1.00 95.38 90 ALA A N 1
ATOM 688 C CA . ALA A 1 90 ? -7.725 1.698 5.066 1.00 95.38 90 ALA A CA 1
ATOM 689 C C . ALA A 1 90 ? -8.929 1.253 4.209 1.00 95.38 90 ALA A C 1
ATOM 691 O O . ALA A 1 90 ? -10.018 1.792 4.387 1.00 95.38 90 ALA A O 1
ATOM 692 N N . ALA A 1 91 ? -8.774 0.251 3.335 1.00 93.31 91 ALA A N 1
ATOM 693 C CA . ALA A 1 91 ? -9.878 -0.330 2.566 1.00 93.31 91 ALA A CA 1
ATOM 694 C C . ALA A 1 91 ? -10.891 -1.061 3.468 1.00 93.31 91 ALA A C 1
ATOM 696 O O . ALA A 1 91 ? -12.089 -0.803 3.385 1.00 93.31 91 ALA A O 1
ATOM 697 N N . GLN A 1 92 ? -10.411 -1.925 4.371 1.00 91.75 92 GLN A N 1
ATOM 698 C CA . GLN A 1 92 ? -11.243 -2.681 5.325 1.00 91.75 92 GLN A CA 1
ATOM 699 C C . GLN A 1 92 ? -11.994 -1.771 6.312 1.00 91.75 92 GLN A C 1
ATOM 701 O O . GLN A 1 92 ? -13.078 -2.106 6.785 1.00 91.75 92 GLN A O 1
ATOM 706 N N . LEU A 1 93 ? -11.435 -0.594 6.600 1.00 92.00 93 LEU A N 1
ATOM 707 C CA . LEU A 1 93 ? -12.051 0.446 7.426 1.00 92.00 93 LEU A CA 1
ATOM 708 C C . LEU A 1 93 ? -12.920 1.439 6.635 1.00 92.00 93 LEU A C 1
ATOM 710 O O . LEU A 1 93 ? -13.477 2.357 7.229 1.00 92.00 93 LEU A O 1
ATOM 714 N N . ILE A 1 94 ? -13.057 1.263 5.315 1.00 92.06 94 ILE A N 1
ATOM 715 C CA . ILE A 1 94 ? -13.815 2.148 4.413 1.00 92.06 94 ILE A CA 1
ATOM 716 C C . ILE A 1 94 ? -13.322 3.609 4.508 1.00 92.06 94 ILE A C 1
ATOM 718 O O . ILE A 1 94 ? -14.085 4.560 4.676 1.00 92.06 94 ILE A O 1
ATOM 722 N N . LEU A 1 95 ? -12.003 3.791 4.384 1.00 94.19 95 LEU A N 1
ATOM 723 C CA . LEU A 1 95 ? -11.301 5.079 4.409 1.00 94.19 95 LEU A CA 1
ATOM 724 C C . LEU A 1 95 ? -10.719 5.429 3.017 1.00 94.19 95 LEU A C 1
ATOM 726 O O . LEU A 1 95 ? -9.499 5.574 2.875 1.00 94.19 95 LEU A O 1
ATOM 730 N N . PRO A 1 96 ? -11.551 5.632 1.971 1.00 95.12 96 PRO A N 1
ATOM 731 C CA . PRO A 1 96 ? -11.077 5.864 0.600 1.00 95.12 96 PRO A CA 1
ATOM 732 C C . PRO A 1 96 ? -10.228 7.137 0.460 1.00 95.12 96 PRO A C 1
ATOM 734 O O . PRO A 1 96 ? -9.306 7.203 -0.354 1.00 95.12 96 PRO A O 1
ATOM 737 N N . LYS A 1 97 ? -10.473 8.146 1.308 1.00 96.00 97 LYS A N 1
ATOM 738 C CA . LYS A 1 97 ? -9.641 9.356 1.383 1.00 96.00 97 LYS A CA 1
ATOM 739 C C . LYS A 1 97 ? -8.209 9.045 1.832 1.00 96.00 97 LYS A C 1
ATOM 741 O O . LYS A 1 97 ? -7.278 9.605 1.262 1.00 96.00 97 LYS A O 1
ATOM 746 N N . LEU A 1 98 ? -8.024 8.126 2.784 1.00 97.00 98 LEU A N 1
ATOM 747 C CA . LEU A 1 98 ? -6.698 7.683 3.225 1.00 97.00 98 LEU A CA 1
AT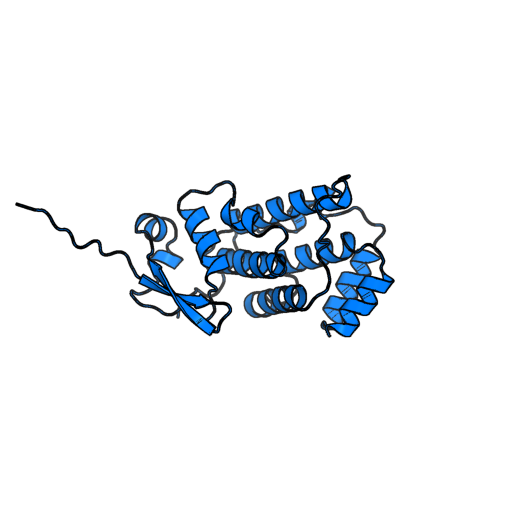OM 748 C C . LEU A 1 98 ? -6.009 6.838 2.147 1.00 97.00 98 LEU A C 1
ATOM 750 O O . LEU A 1 98 ? -4.844 7.083 1.843 1.00 97.00 98 LEU A O 1
ATOM 754 N N . GLN A 1 99 ? -6.733 5.911 1.510 1.00 97.25 99 GLN A N 1
ATOM 755 C CA . GLN A 1 99 ? -6.221 5.128 0.377 1.00 97.25 99 GLN A CA 1
ATOM 756 C C . GLN A 1 99 ? -5.666 6.034 -0.736 1.00 97.25 99 GLN A C 1
ATOM 758 O O . GLN A 1 99 ? -4.537 5.840 -1.185 1.00 97.25 99 GLN A O 1
ATOM 763 N N . ASN A 1 100 ? -6.417 7.069 -1.124 1.00 97.81 100 ASN A N 1
ATOM 764 C CA . ASN A 1 100 ? -5.977 8.042 -2.127 1.00 97.81 100 ASN A CA 1
ATOM 765 C C . ASN A 1 100 ? -4.820 8.922 -1.623 1.00 97.81 100 ASN A C 1
ATOM 767 O O . ASN A 1 100 ? -3.901 9.218 -2.383 1.00 97.81 100 ASN A O 1
ATOM 771 N N . LYS A 1 101 ? -4.796 9.295 -0.338 1.00 97.81 101 LYS A N 1
ATOM 772 C CA . LYS A 1 101 ? -3.700 10.092 0.238 1.00 97.81 101 LYS A CA 1
ATOM 773 C C . LYS A 1 101 ? -2.372 9.328 0.302 1.00 97.81 101 LYS A C 1
ATOM 775 O O . LYS A 1 101 ? -1.326 9.914 0.027 1.00 97.81 101 LYS A O 1
ATOM 780 N N . LEU A 1 102 ? -2.415 8.023 0.580 1.00 98.31 102 LEU A N 1
ATOM 781 C CA . LEU A 1 102 ? -1.255 7.128 0.496 1.00 98.31 102 LEU A CA 1
ATOM 782 C C . LEU A 1 102 ? -0.718 7.042 -0.941 1.00 98.31 102 LEU A C 1
ATOM 784 O O . LEU A 1 102 ? 0.490 7.146 -1.144 1.00 98.31 102 LEU A O 1
ATOM 788 N N . ILE A 1 103 ? -1.602 6.914 -1.939 1.00 98.12 103 ILE A N 1
ATOM 789 C CA . ILE A 1 103 ? -1.232 6.915 -3.366 1.00 98.12 103 ILE A CA 1
ATOM 790 C C . ILE A 1 103 ? -0.565 8.242 -3.764 1.00 98.12 103 ILE A C 1
ATOM 792 O O . ILE A 1 103 ? 0.514 8.220 -4.355 1.00 98.12 103 ILE A O 1
ATOM 796 N N . SER A 1 104 ? -1.130 9.391 -3.378 1.00 97.56 104 SER A N 1
ATOM 797 C CA . SER A 1 104 ? -0.519 10.708 -3.621 1.00 97.56 104 SER A CA 1
ATOM 798 C C . SER A 1 104 ? 0.853 10.860 -2.959 1.00 97.56 104 SER A C 1
ATOM 800 O O . SER A 1 104 ? 1.801 11.296 -3.608 1.00 97.56 104 SER A O 1
ATOM 802 N N . SER A 1 105 ? 0.998 10.443 -1.696 1.00 96.44 105 SER A N 1
ATOM 803 C CA . SER A 1 105 ? 2.277 10.496 -0.972 1.00 96.44 105 SER A CA 1
ATOM 804 C C . SER A 1 105 ? 3.357 9.636 -1.649 1.00 96.44 105 SER A C 1
ATOM 806 O O . SER A 1 105 ? 4.493 10.079 -1.844 1.00 96.44 105 SER A O 1
ATOM 808 N N . MET A 1 106 ? 2.988 8.435 -2.106 1.00 96.12 106 MET A N 1
ATOM 809 C CA . MET A 1 106 ? 3.869 7.579 -2.904 1.00 96.12 106 MET A CA 1
ATOM 810 C C . MET A 1 106 ? 4.211 8.192 -4.269 1.00 96.12 106 MET A C 1
ATOM 812 O O . MET A 1 106 ? 5.348 8.066 -4.722 1.00 96.12 106 MET A O 1
ATOM 816 N N . ALA A 1 107 ? 3.265 8.864 -4.929 1.00 95.75 107 ALA A N 1
ATOM 817 C CA . ALA A 1 107 ? 3.491 9.524 -6.214 1.00 95.75 107 ALA A CA 1
ATOM 818 C C . ALA A 1 107 ? 4.455 10.716 -6.096 1.00 95.75 107 ALA A C 1
ATOM 820 O O . ALA A 1 107 ? 5.341 10.877 -6.933 1.00 95.75 107 ALA A O 1
ATOM 821 N N . GLU A 1 108 ? 4.367 11.506 -5.023 1.00 93.44 108 GLU A N 1
ATOM 822 C CA . GLU A 1 108 ? 5.353 12.552 -4.738 1.00 93.44 108 GLU A CA 1
ATOM 823 C C . GLU A 1 108 ? 6.764 11.986 -4.534 1.00 93.44 108 GLU A C 1
ATOM 825 O O . GLU A 1 108 ? 7.742 12.559 -5.018 1.00 93.44 108 GLU A O 1
ATOM 830 N N . LEU A 1 109 ? 6.885 10.872 -3.805 1.00 91.75 109 LEU A N 1
ATOM 831 C CA . LEU A 1 109 ? 8.156 10.175 -3.611 1.00 91.75 109 LEU A CA 1
ATOM 832 C C . LEU A 1 109 ? 8.698 9.627 -4.939 1.00 91.75 109 LEU A C 1
ATOM 834 O O . LEU A 1 109 ? 9.883 9.778 -5.227 1.00 91.75 109 LEU A O 1
ATOM 838 N N . TYR A 1 110 ? 7.828 9.048 -5.765 1.00 92.06 110 TYR A N 1
ATOM 839 C CA . TYR A 1 110 ? 8.150 8.572 -7.107 1.00 92.06 110 TYR A CA 1
ATOM 840 C C . TYR A 1 110 ? 8.696 9.695 -8.003 1.00 92.06 110 TYR A C 1
ATOM 842 O O . TYR A 1 110 ? 9.793 9.564 -8.547 1.00 92.06 110 TYR A O 1
ATOM 850 N N . ILE A 1 111 ? 8.003 10.836 -8.080 1.00 91.06 111 ILE A N 1
ATOM 851 C CA . ILE A 1 111 ? 8.448 12.025 -8.829 1.00 91.06 111 ILE A CA 1
ATOM 852 C C . ILE A 1 111 ? 9.835 12.477 -8.341 1.00 91.06 111 ILE A C 1
ATOM 854 O O . ILE A 1 111 ? 10.744 12.675 -9.146 1.00 91.06 111 ILE A O 1
ATOM 858 N N . LYS A 1 112 ? 10.051 12.541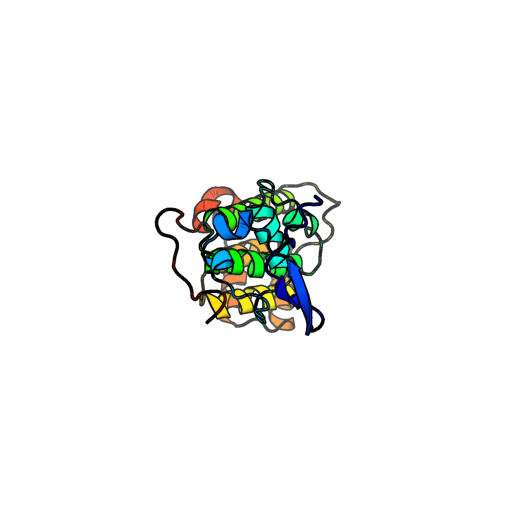 -7.018 1.00 87.56 112 LYS A N 1
ATOM 859 C CA . LYS A 1 112 ? 11.353 12.894 -6.415 1.00 87.56 112 LYS A CA 1
ATOM 860 C C . LYS A 1 112 ? 12.483 11.906 -6.756 1.00 87.56 112 LYS A C 1
ATOM 862 O O . LYS A 1 112 ? 13.642 12.313 -6.696 1.00 87.56 112 LYS A O 1
ATOM 867 N N . MET A 1 113 ? 12.176 10.650 -7.095 1.00 85.62 113 MET A N 1
ATOM 868 C CA . MET A 1 113 ? 13.161 9.638 -7.509 1.00 85.62 113 MET A CA 1
ATOM 869 C C . MET A 1 113 ? 13.418 9.611 -9.020 1.00 85.62 113 MET A C 1
ATOM 871 O O . MET A 1 113 ? 14.542 9.320 -9.422 1.00 85.62 113 MET A O 1
ATOM 875 N N . VAL A 1 114 ? 12.406 9.885 -9.852 1.00 83.06 114 VAL A N 1
ATOM 876 C CA . VAL A 1 114 ? 12.527 9.809 -11.321 1.00 83.06 114 VAL A CA 1
ATOM 877 C C . VAL A 1 114 ? 12.974 11.140 -11.935 1.00 83.06 114 VAL A C 1
ATOM 879 O O . VAL A 1 114 ? 13.798 11.134 -12.844 1.00 83.06 114 VAL A O 1
ATOM 882 N N . ASP A 1 115 ? 12.480 12.276 -11.435 1.00 80.50 115 ASP A N 1
ATOM 883 C CA . ASP A 1 115 ? 12.837 13.616 -11.937 1.00 80.50 115 ASP A CA 1
ATOM 884 C C . ASP A 1 115 ? 13.957 14.291 -11.118 1.00 80.50 115 ASP A C 1
ATOM 886 O O . ASP A 1 115 ? 14.541 15.293 -11.536 1.00 80.50 115 ASP A O 1
ATOM 890 N N . GLY A 1 116 ? 14.246 13.779 -9.917 1.00 61.53 116 GLY A N 1
ATOM 891 C CA . GLY A 1 116 ? 15.064 14.464 -8.918 1.00 61.53 116 GLY A CA 1
ATOM 892 C C . GLY A 1 116 ? 16.544 14.075 -8.897 1.00 61.53 116 GLY A C 1
ATOM 893 O O . GLY A 1 116 ? 16.902 12.920 -8.690 1.00 61.53 116 GLY A O 1
ATOM 894 N N . ASN A 1 117 ? 17.417 15.089 -8.925 1.00 53.00 117 ASN A N 1
ATOM 895 C CA . ASN A 1 117 ? 18.873 15.027 -8.676 1.00 53.00 117 ASN A CA 1
ATOM 896 C C . ASN A 1 117 ? 19.282 14.571 -7.242 1.00 53.00 117 ASN A C 1
ATOM 898 O O . ASN A 1 117 ?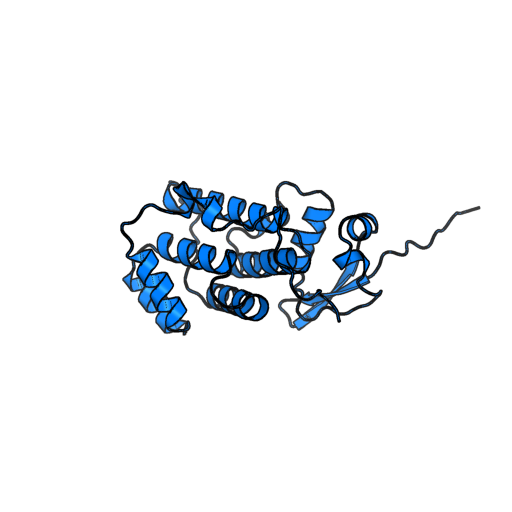 20.365 14.912 -6.755 1.00 53.00 117 ASN A O 1
ATOM 902 N N . ASN A 1 118 ? 18.435 13.826 -6.529 1.00 51.03 118 ASN A N 1
ATOM 903 C CA . ASN A 1 118 ? 18.617 13.474 -5.121 1.00 51.03 118 ASN A CA 1
ATOM 904 C C . ASN A 1 118 ? 19.614 12.323 -4.920 1.00 51.03 118 ASN A C 1
ATOM 906 O O . ASN A 1 118 ? 19.236 11.172 -4.715 1.00 51.03 118 ASN A O 1
ATOM 910 N N . ARG A 1 119 ? 20.908 12.664 -4.850 1.00 49.16 119 ARG A N 1
ATOM 911 C CA . ARG A 1 119 ? 21.980 11.733 -4.437 1.00 49.16 119 ARG A CA 1
ATOM 912 C C . ARG A 1 119 ? 21.782 11.139 -3.030 1.00 49.16 119 ARG A C 1
ATOM 914 O O . ARG A 1 119 ? 22.439 10.164 -2.713 1.00 49.16 119 ARG A O 1
ATOM 921 N N . GLY A 1 120 ? 20.903 11.715 -2.201 1.00 47.88 120 GLY A N 1
ATOM 922 C CA . GLY A 1 120 ? 20.600 11.230 -0.846 1.00 47.88 120 GLY A CA 1
ATOM 923 C C . GLY A 1 120 ? 19.547 10.115 -0.758 1.00 47.88 120 GLY A C 1
ATOM 924 O O . GLY A 1 120 ? 19.446 9.466 0.277 1.00 47.88 120 GLY A O 1
ATOM 925 N N . LEU A 1 121 ? 18.780 9.850 -1.824 1.00 54.81 121 LEU A N 1
ATOM 926 C CA . LEU A 1 121 ? 17.882 8.687 -1.912 1.00 54.81 121 LEU A CA 1
ATOM 927 C C . LEU A 1 121 ? 18.644 7.495 -2.519 1.00 54.81 121 LEU A C 1
ATOM 929 O O . LEU A 1 121 ? 18.290 6.965 -3.569 1.00 54.81 121 LEU A O 1
ATOM 933 N N . GLU A 1 122 ? 19.726 7.077 -1.853 1.00 50.09 122 GLU A N 1
ATOM 934 C CA . GLU A 1 122 ? 20.585 5.968 -2.311 1.00 50.09 122 GLU A CA 1
ATOM 935 C C . GLU A 1 122 ? 19.835 4.625 -2.375 1.00 50.09 122 GLU A C 1
ATOM 937 O O . GLU A 1 122 ? 20.161 3.752 -3.185 1.00 50.09 122 GLU A O 1
ATOM 942 N N . LYS A 1 123 ? 18.787 4.460 -1.559 1.00 58.78 123 LYS A N 1
ATOM 943 C CA . LYS A 1 123 ? 17.901 3.294 -1.605 1.00 58.78 123 LYS A CA 1
ATOM 944 C C . LYS A 1 123 ? 16.853 3.440 -2.703 1.00 58.78 123 LYS A C 1
ATOM 946 O O . LYS A 1 123 ? 15.778 3.997 -2.494 1.00 58.78 123 LYS A O 1
ATOM 951 N N . ARG A 1 124 ? 17.147 2.843 -3.856 1.00 69.56 124 ARG A N 1
ATOM 952 C CA . ARG A 1 124 ? 16.138 2.525 -4.871 1.00 69.56 124 ARG A CA 1
ATOM 953 C C . ARG A 1 124 ? 15.280 1.358 -4.390 1.00 69.56 124 ARG A C 1
ATOM 955 O O . ARG A 1 124 ? 15.799 0.263 -4.175 1.00 69.56 124 ARG A O 1
ATOM 962 N N . TYR A 1 125 ? 13.976 1.586 -4.267 1.00 80.94 125 TYR A N 1
ATOM 963 C CA . TYR A 1 125 ? 12.990 0.515 -4.125 1.00 80.94 125 TYR A CA 1
ATOM 964 C C . TYR A 1 125 ? 13.066 -0.441 -5.321 1.00 80.94 125 TYR A C 1
ATOM 966 O O . TYR A 1 125 ? 13.416 -0.039 -6.434 1.00 80.94 125 TYR A O 1
ATOM 974 N N . THR A 1 126 ? 12.797 -1.724 -5.092 1.00 85.00 126 THR A N 1
ATOM 975 C CA . THR A 1 126 ? 13.149 -2.769 -6.056 1.00 85.00 126 THR A CA 1
ATOM 976 C C . THR A 1 126 ? 12.242 -3.994 -5.942 1.00 85.00 126 THR A C 1
ATOM 978 O O . THR A 1 126 ? 11.429 -4.091 -5.027 1.00 85.00 126 THR A O 1
ATOM 981 N N . ALA A 1 127 ? 12.381 -4.933 -6.878 1.00 86.81 127 ALA A N 1
ATOM 982 C CA . ALA A 1 127 ? 11.795 -6.259 -6.744 1.00 86.81 127 ALA A CA 1
ATOM 983 C C . ALA A 1 127 ? 12.600 -7.057 -5.706 1.00 86.81 127 ALA A C 1
ATOM 985 O O . ALA A 1 127 ? 13.665 -7.590 -6.011 1.00 86.81 127 ALA A O 1
ATOM 986 N N . ASP A 1 128 ? 12.112 -7.061 -4.470 1.00 89.94 128 ASP A N 1
ATOM 987 C CA . ASP A 1 128 ? 12.636 -7.822 -3.336 1.00 89.94 128 ASP A CA 1
ATOM 988 C C . ASP A 1 128 ? 11.505 -8.595 -2.629 1.00 89.94 128 ASP A C 1
ATOM 990 O O . ASP A 1 128 ? 10.321 -8.463 -2.968 1.00 89.94 128 ASP A O 1
ATOM 994 N N . ALA A 1 129 ? 11.864 -9.397 -1.625 1.00 91.25 129 ALA A N 1
ATOM 995 C CA . ALA A 1 129 ? 10.917 -10.143 -0.803 1.00 91.25 129 ALA A CA 1
ATOM 996 C C . ALA A 1 129 ? 9.831 -9.266 -0.145 1.00 91.25 129 ALA A C 1
ATOM 998 O O . ALA A 1 129 ? 8.705 -9.730 0.029 1.00 91.25 129 ALA A O 1
ATOM 999 N N . ASN A 1 130 ? 10.107 -7.996 0.178 1.00 92.94 130 ASN A N 1
ATOM 1000 C CA . ASN A 1 130 ? 9.108 -7.111 0.784 1.00 92.94 130 ASN A CA 1
ATOM 1001 C C . ASN A 1 130 ? 8.095 -6.613 -0.249 1.00 92.94 130 ASN A C 1
ATOM 1003 O O . ASN A 1 130 ? 6.903 -6.595 0.051 1.00 92.94 130 ASN A O 1
ATOM 1007 N N . LEU A 1 131 ? 8.517 -6.298 -1.481 1.00 94.75 131 LEU A N 1
ATOM 1008 C CA . LEU A 1 131 ? 7.576 -6.075 -2.586 1.00 94.75 131 LEU A CA 1
ATOM 1009 C C . LEU A 1 131 ? 6.745 -7.335 -2.870 1.00 94.75 131 LEU A C 1
ATOM 1011 O O . LEU A 1 131 ? 5.540 -7.238 -3.110 1.00 94.75 131 LEU A O 1
ATOM 1015 N N . LYS A 1 132 ? 7.366 -8.520 -2.833 1.00 95.25 132 LYS A N 1
ATOM 1016 C CA . LYS A 1 132 ? 6.665 -9.794 -3.031 1.00 95.25 132 LYS A CA 1
ATOM 1017 C C . LYS A 1 132 ? 5.569 -9.986 -1.987 1.00 95.25 132 LYS A C 1
ATOM 1019 O O . LYS A 1 132 ? 4.417 -10.207 -2.362 1.00 95.25 132 LYS A O 1
ATOM 1024 N N . HIS A 1 133 ? 5.900 -9.819 -0.707 1.00 95.06 133 HIS A N 1
ATOM 1025 C CA . HIS A 1 133 ? 4.931 -9.872 0.385 1.00 95.06 133 HIS A CA 1
ATOM 1026 C C . HIS A 1 133 ? 3.855 -8.785 0.249 1.00 95.06 133 HIS A C 1
ATOM 1028 O O . HIS A 1 133 ? 2.681 -9.084 0.432 1.00 95.06 133 HIS A O 1
ATOM 1034 N N . ALA A 1 134 ? 4.210 -7.559 -0.153 1.00 96.62 134 ALA A N 1
ATOM 1035 C CA . ALA A 1 134 ? 3.260 -6.466 -0.371 1.00 96.62 134 ALA A CA 1
ATOM 1036 C C . ALA A 1 134 ? 2.202 -6.816 -1.437 1.00 96.62 134 ALA A C 1
ATOM 1038 O O . ALA A 1 134 ? 1.003 -6.642 -1.217 1.00 96.62 134 ALA A O 1
ATOM 1039 N N . ILE A 1 135 ? 2.636 -7.365 -2.576 1.00 96.81 135 ILE A N 1
ATOM 1040 C CA . ILE A 1 135 ? 1.746 -7.795 -3.663 1.00 96.81 135 ILE A CA 1
ATOM 1041 C C . ILE A 1 135 ? 0.908 -9.013 -3.248 1.00 96.81 135 ILE A C 1
ATOM 1043 O O . ILE A 1 135 ? -0.291 -9.050 -3.521 1.00 96.81 135 ILE A O 1
ATOM 1047 N N . GLN A 1 136 ? 1.506 -9.998 -2.570 1.00 95.50 136 GLN A N 1
ATOM 1048 C CA . GLN A 1 136 ? 0.784 -11.170 -2.061 1.00 95.50 136 GLN A CA 1
ATOM 1049 C C . GLN A 1 136 ? -0.291 -10.778 -1.038 1.00 95.50 136 GLN A C 1
ATOM 1051 O O . GLN A 1 136 ? -1.411 -11.279 -1.118 1.00 95.50 136 GLN A O 1
ATOM 1056 N N . TYR A 1 137 ? 0.019 -9.843 -0.138 1.00 94.44 137 TYR A N 1
ATOM 1057 C CA . TYR A 1 137 ? -0.910 -9.317 0.859 1.00 94.44 137 TYR A CA 1
ATOM 1058 C C . TYR A 1 137 ? -2.115 -8.635 0.198 1.00 94.44 137 TYR A C 1
ATOM 1060 O O . TYR A 1 137 ? -3.259 -8.984 0.481 1.00 94.44 137 TYR A O 1
ATOM 1068 N N . LEU A 1 138 ? -1.880 -7.725 -0.757 1.00 95.62 138 LEU A N 1
ATOM 1069 C CA . LEU A 1 138 ? -2.963 -7.068 -1.502 1.00 95.62 138 LEU A CA 1
ATOM 1070 C C . LEU A 1 138 ? -3.844 -8.076 -2.251 1.00 95.62 138 LEU A C 1
ATOM 1072 O O . LEU A 1 138 ? -5.066 -7.947 -2.242 1.00 95.62 138 LEU A O 1
ATOM 1076 N N . ARG A 1 139 ? -3.242 -9.103 -2.859 1.00 95.12 139 ARG A N 1
ATOM 1077 C CA . ARG A 1 139 ? -3.978 -10.152 -3.578 1.00 95.12 139 ARG A CA 1
ATOM 1078 C C . ARG A 1 139 ? -4.799 -11.055 -2.674 1.00 95.12 139 ARG A C 1
ATOM 1080 O O . ARG A 1 139 ? -5.863 -11.494 -3.099 1.00 95.12 139 ARG A O 1
ATOM 1087 N N . HIS A 1 140 ? -4.323 -11.325 -1.462 1.00 91.88 140 HIS A N 1
ATOM 1088 C CA . HIS A 1 140 ? -5.056 -12.121 -0.482 1.00 91.88 140 HIS A CA 1
ATOM 1089 C C . HIS A 1 140 ? -6.382 -11.450 -0.094 1.00 91.88 140 HIS A C 1
ATOM 1091 O O . HIS A 1 140 ? -7.411 -12.117 -0.063 1.00 91.88 140 HIS A O 1
ATOM 1097 N N . TYR A 1 141 ? -6.370 -10.130 0.127 1.00 89.62 141 TYR A N 1
ATOM 1098 C CA . TYR A 1 141 ? -7.553 -9.382 0.569 1.00 89.62 141 TYR A CA 1
ATOM 1099 C C . TYR A 1 141 ? -8.452 -8.866 -0.562 1.00 89.62 141 TYR A C 1
ATOM 1101 O O . TYR A 1 141 ? -9.668 -8.821 -0.393 1.00 89.62 141 TYR A O 1
ATOM 1109 N N . PHE A 1 142 ? -7.880 -8.481 -1.708 1.00 90.75 142 PHE A N 1
ATOM 1110 C CA . PHE A 1 142 ? -8.603 -7.747 -2.762 1.00 90.75 142 PHE A CA 1
ATOM 1111 C C . PHE A 1 142 ? -8.599 -8.437 -4.128 1.00 90.75 142 PHE A C 1
ATOM 1113 O O . PHE A 1 142 ? -9.164 -7.911 -5.087 1.00 90.75 142 PHE A O 1
ATOM 1120 N N . GLY A 1 143 ? -7.949 -9.598 -4.239 1.00 91.19 143 GLY A N 1
ATOM 1121 C CA . GLY A 1 143 ? -7.690 -10.239 -5.522 1.00 91.19 143 GLY A CA 1
ATOM 1122 C C . GLY A 1 143 ? -6.686 -9.464 -6.392 1.00 91.19 143 GLY A C 1
ATOM 1123 O O . GLY A 1 143 ? -6.082 -8.477 -5.957 1.00 91.19 143 GLY A O 1
ATOM 1124 N N . PRO A 1 144 ? -6.454 -9.931 -7.630 1.00 93.38 144 PRO A N 1
ATOM 1125 C CA . PRO A 1 144 ? -5.517 -9.298 -8.544 1.00 93.38 144 PRO A CA 1
ATOM 1126 C C . PRO A 1 144 ? -6.048 -7.963 -9.084 1.00 93.38 144 PRO A C 1
ATOM 1128 O O . PRO A 1 144 ? -7.234 -7.805 -9.355 1.00 93.38 144 PRO A O 1
ATOM 1131 N N . GLN A 1 145 ? -5.125 -7.043 -9.365 1.00 92.81 145 GLN A N 1
ATOM 1132 C CA . GLN A 1 145 ? -5.377 -5.730 -9.982 1.00 92.81 145 GLN A CA 1
ATOM 1133 C C . GLN A 1 145 ? -6.099 -4.695 -9.100 1.00 92.81 145 GLN A C 1
ATOM 1135 O O . GLN A 1 145 ? -6.616 -3.708 -9.627 1.00 92.81 145 GLN A O 1
ATOM 1140 N N . SER A 1 146 ? -6.046 -4.839 -7.773 1.00 94.75 146 SER A N 1
ATOM 1141 C CA . SER A 1 146 ? -6.389 -3.740 -6.855 1.00 94.75 146 SER A CA 1
ATOM 1142 C C . SER A 1 146 ? -5.590 -2.463 -7.172 1.00 94.75 146 SER A C 1
ATOM 1144 O O . SER A 1 146 ? -4.494 -2.521 -7.741 1.00 94.75 146 SER A O 1
ATOM 1146 N N . GLN A 1 147 ? -6.110 -1.287 -6.803 1.00 96.12 147 GLN A N 1
ATOM 1147 C CA . GLN A 1 147 ? -5.472 -0.017 -7.180 1.00 96.12 147 GLN A CA 1
ATOM 1148 C C . GLN A 1 147 ? -4.052 0.128 -6.610 1.00 96.12 147 GLN A C 1
ATOM 1150 O O . GLN A 1 147 ? -3.152 0.557 -7.332 1.00 96.12 147 GLN A O 1
ATOM 1155 N 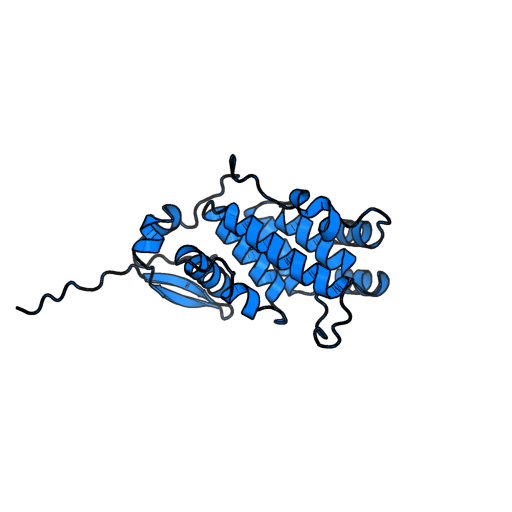N . ALA A 1 148 ? -3.820 -0.314 -5.369 1.00 97.19 148 ALA A N 1
ATOM 1156 C CA . ALA A 1 148 ? -2.481 -0.368 -4.784 1.00 97.19 148 ALA A CA 1
ATOM 1157 C C . ALA A 1 148 ? -1.551 -1.367 -5.494 1.00 97.19 148 ALA A C 1
ATOM 1159 O O . ALA A 1 148 ? -0.373 -1.068 -5.668 1.00 97.19 148 ALA A O 1
ATOM 1160 N N . GLU A 1 149 ? -2.049 -2.519 -5.961 1.00 97.50 149 GLU A N 1
ATOM 1161 C CA . GLU A 1 149 ? -1.229 -3.472 -6.721 1.00 97.50 149 GLU A CA 1
ATOM 1162 C C . GLU A 1 149 ? -0.838 -2.887 -8.085 1.00 97.50 149 GLU A C 1
ATOM 1164 O O . GLU A 1 149 ? 0.327 -2.941 -8.478 1.00 97.50 149 GLU A O 1
ATOM 1169 N N . ARG A 1 150 ? -1.799 -2.284 -8.801 1.00 97.31 150 ARG A N 1
ATOM 1170 C CA . ARG A 1 150 ? -1.550 -1.586 -10.073 1.00 97.31 150 ARG A CA 1
ATOM 1171 C C . ARG A 1 150 ? -0.535 -0.456 -9.889 1.00 97.31 150 ARG A C 1
ATOM 1173 O O . ARG A 1 150 ? 0.364 -0.319 -10.716 1.00 97.31 150 ARG A O 1
ATOM 1180 N N . PHE A 1 151 ? -0.651 0.302 -8.798 1.00 97.94 151 PHE A N 1
ATOM 1181 C CA . PHE A 1 151 ? 0.290 1.359 -8.445 1.00 97.94 151 PHE A CA 1
ATOM 1182 C C . PHE A 1 151 ? 1.694 0.808 -8.159 1.00 97.94 151 PHE A C 1
ATOM 1184 O O . PHE A 1 151 ? 2.648 1.269 -8.775 1.00 97.94 151 PHE A O 1
ATOM 1191 N N . LEU A 1 152 ? 1.838 -0.203 -7.291 1.00 97.12 152 LEU A N 1
ATOM 1192 C CA . LEU A 1 152 ? 3.143 -0.790 -6.944 1.00 97.12 152 LEU A CA 1
ATOM 1193 C C . LEU A 1 152 ? 3.859 -1.405 -8.151 1.00 97.12 152 LEU A C 1
ATOM 1195 O O . LEU A 1 152 ? 5.070 -1.240 -8.291 1.00 97.12 152 LEU A O 1
ATOM 1199 N N . ILE A 1 153 ? 3.115 -2.069 -9.040 1.00 95.62 153 ILE A N 1
ATOM 1200 C CA . ILE A 1 153 ? 3.649 -2.601 -10.299 1.00 95.62 153 ILE A CA 1
ATOM 1201 C C . ILE A 1 153 ? 4.224 -1.470 -11.150 1.00 95.62 153 ILE A C 1
ATOM 1203 O O . ILE A 1 153 ? 5.368 -1.574 -11.585 1.00 95.62 153 ILE A O 1
ATOM 1207 N N . CYS A 1 154 ? 3.479 -0.376 -11.340 1.00 95.44 154 CYS A N 1
ATOM 1208 C CA . CYS A 1 154 ? 3.957 0.770 -12.111 1.00 95.44 154 CYS A CA 1
ATOM 1209 C C . CYS A 1 154 ? 5.148 1.468 -11.444 1.00 95.44 154 CYS A C 1
ATOM 1211 O O . CYS A 1 154 ? 6.141 1.763 -12.104 1.00 95.44 154 CYS A O 1
ATOM 1213 N N . PHE A 1 155 ? 5.074 1.684 -10.132 1.00 94.69 155 PHE A N 1
ATOM 1214 C CA . PHE A 1 155 ? 6.117 2.321 -9.335 1.00 94.69 155 PHE A CA 1
ATOM 1215 C C . PHE A 1 155 ? 7.446 1.578 -9.500 1.00 94.69 155 PHE A C 1
ATOM 1217 O O . PHE A 1 155 ? 8.433 2.181 -9.905 1.00 94.69 155 PHE A O 1
ATOM 1224 N N . ILE A 1 156 ? 7.460 0.256 -9.293 1.00 93.12 156 ILE A N 1
ATOM 1225 C CA . ILE A 1 156 ? 8.682 -0.555 -9.380 1.00 93.12 156 ILE A CA 1
ATOM 1226 C C . ILE A 1 156 ? 9.167 -0.734 -10.816 1.00 93.12 156 ILE A C 1
ATOM 1228 O O . ILE A 1 156 ? 10.371 -0.656 -11.065 1.00 93.12 156 ILE A O 1
ATOM 1232 N N . ALA A 1 157 ? 8.251 -0.932 -11.764 1.00 91.56 157 ALA A N 1
ATOM 1233 C CA . ALA A 1 157 ? 8.585 -1.041 -13.178 1.00 91.56 157 ALA A CA 1
ATOM 1234 C C . ALA A 1 157 ? 9.322 0.199 -13.706 1.00 91.56 157 ALA A C 1
ATOM 1236 O O . ALA A 1 157 ? 10.248 0.069 -14.505 1.00 91.56 157 ALA A O 1
ATOM 1237 N N . ARG A 1 158 ? 8.930 1.394 -13.245 1.00 88.62 158 ARG A N 1
ATOM 1238 C CA . ARG A 1 158 ? 9.463 2.674 -13.725 1.00 88.62 158 ARG A CA 1
ATOM 1239 C C . ARG A 1 158 ? 10.596 3.258 -12.866 1.00 88.62 158 ARG A C 1
ATOM 1241 O O . ARG A 1 158 ? 11.362 4.068 -13.378 1.00 88.62 158 ARG A O 1
ATOM 1248 N N . THR A 1 159 ? 10.767 2.839 -11.605 1.00 86.31 159 THR A N 1
ATOM 1249 C CA . THR A 1 159 ? 11.955 3.195 -10.792 1.00 86.31 159 THR A CA 1
ATOM 1250 C C . THR A 1 159 ? 13.153 2.267 -11.010 1.00 86.31 159 THR A C 1
ATOM 1252 O O . THR A 1 159 ? 14.255 2.563 -10.541 1.00 86.31 159 THR A O 1
ATOM 1255 N N . ALA A 1 160 ? 12.969 1.127 -11.682 1.00 81.69 160 ALA A N 1
ATOM 1256 C CA . ALA A 1 160 ? 14.056 0.202 -11.981 1.00 81.69 160 ALA A CA 1
ATOM 1257 C C . ALA A 1 160 ? 15.061 0.818 -12.983 1.00 81.69 160 ALA A C 1
ATOM 1259 O O . ALA A 1 160 ? 14.660 1.237 -14.066 1.00 81.69 160 ALA A O 1
ATOM 1260 N N . PRO A 1 161 ? 16.375 0.841 -12.679 1.00 67.62 161 PRO A N 1
ATOM 1261 C CA . PRO A 1 161 ? 17.360 1.509 -13.533 1.00 67.62 161 PRO A CA 1
ATOM 1262 C C . PRO A 1 161 ? 17.669 0.748 -14.830 1.00 67.62 161 PRO A C 1
ATOM 1264 O O . PRO A 1 161 ? 18.070 1.361 -15.815 1.00 67.62 161 PRO A O 1
ATOM 1267 N N . LEU A 1 162 ? 17.520 -0.582 -14.830 1.00 79.25 162 LEU A N 1
ATOM 1268 C CA . LEU A 1 162 ? 17.800 -1.457 -15.966 1.00 79.25 162 LEU A CA 1
ATOM 1269 C C . LEU A 1 162 ? 16.800 -2.616 -15.995 1.00 79.25 162 LEU A C 1
ATOM 1271 O O . LEU A 1 162 ? 16.653 -3.348 -15.014 1.00 79.25 162 LEU A O 1
ATOM 1275 N N . GLY A 1 163 ? 16.166 -2.840 -17.149 1.00 82.94 163 GLY A N 1
ATOM 1276 C CA . GLY A 1 163 ? 15.188 -3.919 -17.319 1.00 82.94 163 GLY A CA 1
ATOM 1277 C C . GLY A 1 163 ? 15.764 -5.321 -17.079 1.00 82.94 163 GLY A C 1
ATOM 1278 O O . GLY A 1 163 ? 15.063 -6.176 -16.556 1.00 82.94 163 GLY A O 1
ATOM 1279 N N . CYS A 1 164 ? 17.043 -5.561 -17.387 1.00 84.50 164 CYS A N 1
ATOM 1280 C CA . CYS A 1 164 ? 17.702 -6.847 -17.122 1.00 84.50 164 CYS A CA 1
ATOM 1281 C C . CYS A 1 164 ? 17.988 -7.093 -15.628 1.00 84.50 164 CYS A C 1
A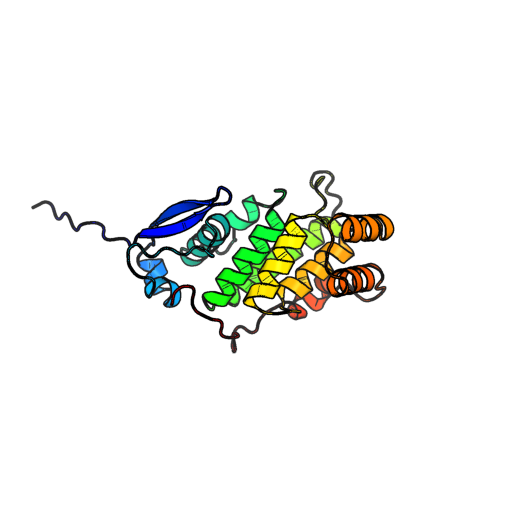TOM 1283 O O . CYS A 1 164 ? 17.963 -8.238 -15.179 1.00 84.50 164 CYS A O 1
ATOM 1285 N N . GLU A 1 165 ? 18.227 -6.041 -14.837 1.00 85.00 165 GLU A N 1
ATOM 1286 C CA . GLU A 1 165 ? 18.363 -6.173 -13.383 1.00 85.00 165 GLU A CA 1
ATOM 1287 C C . GLU A 1 165 ? 17.016 -6.460 -12.722 1.00 85.00 165 GLU A C 1
ATOM 1289 O O . GLU A 1 165 ? 16.958 -7.264 -11.791 1.00 85.00 165 GLU A O 1
ATOM 1294 N N . LEU A 1 166 ? 15.950 -5.823 -13.217 1.00 88.62 166 LEU A N 1
ATOM 1295 C CA . LEU A 1 166 ? 14.577 -6.059 -12.781 1.00 88.62 166 LEU A CA 1
ATOM 1296 C C . LEU A 1 166 ? 14.147 -7.503 -13.070 1.00 88.62 166 LEU A C 1
ATOM 1298 O O . LEU A 1 166 ? 13.718 -8.195 -12.154 1.00 88.62 166 LEU A O 1
ATOM 1302 N N . ASP A 1 167 ? 14.353 -7.974 -14.301 1.00 89.19 167 ASP A N 1
ATOM 1303 C CA . ASP A 1 167 ? 14.055 -9.345 -14.741 1.00 89.19 167 ASP A CA 1
ATOM 1304 C C . ASP A 1 167 ? 14.777 -10.391 -13.870 1.00 89.19 167 ASP A C 1
ATOM 1306 O O . ASP A 1 167 ? 14.158 -11.289 -13.299 1.00 89.19 167 ASP A O 1
ATOM 1310 N N . ARG A 1 168 ? 16.090 -10.202 -13.648 1.00 88.06 168 ARG A N 1
ATOM 1311 C CA . ARG A 1 168 ? 16.890 -11.076 -12.775 1.00 88.06 168 ARG A CA 1
ATOM 1312 C C . ARG A 1 168 ? 16.359 -11.117 -11.339 1.00 88.06 168 ARG A C 1
ATOM 1314 O O . ARG A 1 168 ? 16.363 -12.187 -10.738 1.00 88.06 168 ARG A O 1
ATOM 1321 N N . ARG A 1 169 ? 15.933 -9.976 -10.785 1.00 89.62 169 ARG A N 1
ATOM 1322 C CA . ARG A 1 169 ? 15.376 -9.892 -9.423 1.00 89.62 169 ARG A CA 1
ATOM 1323 C C . ARG A 1 169 ? 14.001 -10.551 -9.320 1.00 89.62 169 ARG A C 1
ATOM 1325 O O . ARG A 1 169 ? 13.761 -11.311 -8.389 1.00 89.62 169 ARG A O 1
ATOM 1332 N N . LEU A 1 170 ? 13.117 -10.318 -10.291 1.00 91.19 170 LEU A N 1
ATOM 1333 C CA . LEU A 1 170 ? 11.802 -10.965 -10.350 1.00 91.19 170 LEU A CA 1
ATOM 1334 C C . LEU A 1 170 ? 11.935 -12.497 -10.368 1.00 91.19 170 LEU A C 1
ATOM 1336 O O . LEU A 1 170 ? 11.223 -13.186 -9.634 1.00 91.19 170 LEU A O 1
ATOM 1340 N N . ALA A 1 171 ? 12.900 -13.007 -11.140 1.00 88.50 171 ALA A N 1
ATOM 1341 C CA . ALA A 1 171 ? 13.239 -14.424 -11.183 1.00 88.50 171 ALA A CA 1
ATOM 1342 C C . ALA A 1 171 ? 13.854 -14.942 -9.866 1.00 88.50 171 ALA A C 1
ATOM 1344 O O . ALA A 1 171 ? 13.452 -16.005 -9.397 1.00 88.50 171 ALA A O 1
ATOM 1345 N N . SER A 1 172 ? 14.796 -14.216 -9.243 1.00 90.31 172 SER A N 1
ATOM 1346 C CA . SER A 1 172 ? 15.462 -14.680 -8.011 1.00 90.31 172 SER A CA 1
ATOM 1347 C C . SER A 1 172 ? 14.545 -14.697 -6.789 1.00 90.31 172 SER A C 1
ATOM 1349 O O . SER A 1 172 ? 14.642 -15.601 -5.967 1.00 90.31 172 SER A O 1
ATOM 1351 N N . GLU A 1 173 ? 13.641 -13.724 -6.677 1.00 91.38 173 GLU A N 1
ATOM 1352 C CA . GLU A 1 173 ? 12.668 -13.654 -5.582 1.00 91.38 173 GLU A CA 1
ATOM 1353 C C . GLU A 1 173 ? 11.473 -14.602 -5.796 1.00 91.38 173 GLU A C 1
ATOM 1355 O O . GLU A 1 173 ? 10.682 -14.824 -4.877 1.00 91.38 173 GLU A O 1
ATOM 1360 N N . GLY A 1 174 ? 11.306 -15.170 -6.996 1.00 89.38 174 GLY A N 1
ATOM 1361 C CA . GLY A 1 174 ? 10.203 -16.073 -7.329 1.00 89.38 174 GLY A CA 1
ATOM 1362 C C . GLY A 1 174 ? 8.835 -15.393 -7.234 1.00 89.38 174 GLY A C 1
ATOM 1363 O O . GLY A 1 174 ? 7.955 -15.863 -6.504 1.00 89.38 174 GLY A O 1
ATOM 1364 N N . PHE A 1 175 ? 8.673 -14.255 -7.912 1.00 91.56 175 PHE A N 1
ATOM 1365 C CA . PHE A 1 175 ? 7.355 -13.658 -8.149 1.00 91.56 175 PHE A CA 1
ATOM 1366 C C . PHE A 1 175 ? 6.519 -14.558 -9.077 1.00 91.56 175 PHE A C 1
ATOM 1368 O O . PHE A 1 175 ? 7.063 -15.330 -9.861 1.00 91.56 175 PHE A O 1
ATOM 1375 N N . GLY A 1 176 ? 5.187 -14.468 -8.990 1.00 90.38 176 GLY A N 1
ATOM 1376 C CA . GLY A 1 176 ? 4.301 -15.199 -9.904 1.00 90.38 176 GLY A CA 1
ATOM 1377 C C . GLY A 1 176 ? 4.387 -14.656 -11.333 1.00 90.38 176 GLY A C 1
ATOM 1378 O O . GLY A 1 176 ? 4.481 -13.441 -11.517 1.00 90.38 176 GLY A O 1
ATOM 1379 N N . ASP A 1 177 ? 4.313 -15.541 -12.330 1.00 91.00 177 ASP A N 1
ATOM 1380 C CA . ASP A 1 177 ? 4.507 -15.211 -13.751 1.00 91.00 177 ASP A CA 1
ATOM 1381 C C . ASP A 1 177 ? 3.671 -14.013 -14.223 1.00 91.00 177 ASP A C 1
ATOM 1383 O O . ASP A 1 177 ? 4.159 -13.163 -14.964 1.00 91.00 177 ASP A O 1
ATOM 1387 N N . ASP A 1 178 ? 2.425 -13.895 -13.759 1.00 93.81 178 ASP A N 1
ATOM 1388 C CA . ASP A 1 178 ? 1.526 -12.808 -14.150 1.00 93.81 178 ASP A CA 1
ATOM 1389 C C . ASP A 1 178 ? 1.970 -11.433 -13.602 1.00 93.81 178 ASP A C 1
ATOM 1391 O O . ASP A 1 178 ? 1.808 -10.409 -14.273 1.00 93.81 178 ASP A O 1
ATOM 1395 N N . ILE A 1 179 ? 2.590 -11.405 -12.415 1.00 94.50 179 ILE A N 1
ATOM 1396 C CA . ILE A 1 179 ? 3.234 -10.212 -11.849 1.00 94.50 179 ILE A CA 1
ATOM 1397 C C . ILE A 1 179 ? 4.514 -9.891 -12.613 1.00 94.50 179 ILE A C 1
ATOM 1399 O O . ILE A 1 179 ? 4.702 -8.737 -12.999 1.00 94.50 179 ILE A O 1
ATOM 1403 N N . CYS A 1 180 ? 5.357 -10.893 -12.878 1.00 92.88 180 CYS A N 1
ATOM 1404 C CA . CYS A 1 180 ? 6.583 -10.726 -13.658 1.00 92.88 180 CYS A CA 1
ATOM 1405 C C . CYS A 1 180 ? 6.278 -10.112 -15.030 1.00 92.88 180 CYS A C 1
ATOM 1407 O O . CYS A 1 180 ? 6.852 -9.087 -15.396 1.00 92.88 180 CYS A O 1
ATOM 1409 N N . VAL A 1 181 ? 5.306 -10.679 -15.752 1.00 93.75 181 VAL A N 1
ATOM 1410 C CA . VAL A 1 181 ? 4.846 -10.180 -17.053 1.00 93.75 181 VAL A CA 1
ATOM 1411 C C . VAL A 1 181 ? 4.338 -8.743 -16.946 1.00 93.75 181 VAL A C 1
ATOM 1413 O O . VAL A 1 181 ? 4.747 -7.906 -17.745 1.00 93.75 181 VAL A O 1
ATOM 1416 N N . ARG A 1 182 ? 3.497 -8.409 -15.959 1.00 94.62 182 ARG A N 1
ATOM 1417 C CA . ARG A 1 182 ? 2.942 -7.048 -15.828 1.00 94.62 182 ARG A CA 1
ATOM 1418 C C . ARG A 1 182 ? 3.993 -6.000 -15.467 1.00 94.62 182 ARG A C 1
ATOM 1420 O O . ARG A 1 182 ? 3.984 -4.927 -16.066 1.00 94.62 182 ARG A O 1
ATOM 1427 N N . ILE A 1 183 ? 4.915 -6.312 -14.556 1.00 94.06 183 ILE A N 1
ATOM 1428 C CA . ILE A 1 183 ? 6.039 -5.427 -14.214 1.00 94.06 183 ILE A CA 1
ATOM 1429 C C . ILE A 1 183 ? 6.941 -5.221 -15.439 1.00 94.06 183 ILE A C 1
ATOM 1431 O O . ILE A 1 183 ? 7.288 -4.087 -15.761 1.00 94.06 183 ILE A O 1
ATOM 1435 N N . MET A 1 184 ? 7.274 -6.287 -16.173 1.00 94.19 184 MET A N 1
ATOM 1436 C CA . MET A 1 184 ? 8.151 -6.193 -17.344 1.00 94.19 184 MET A CA 1
ATOM 1437 C C . MET A 1 184 ? 7.487 -5.533 -18.560 1.00 94.19 184 MET A C 1
ATOM 1439 O O . MET A 1 184 ? 8.180 -4.870 -19.330 1.00 94.19 184 MET A O 1
ATOM 1443 N N . LEU A 1 185 ? 6.168 -5.668 -18.740 1.00 92.88 185 LEU A N 1
ATOM 1444 C CA . LEU A 1 185 ? 5.414 -4.930 -19.760 1.00 92.88 185 LEU A CA 1
ATOM 1445 C C . LEU A 1 185 ? 5.400 -3.427 -19.463 1.00 92.88 185 LEU A C 1
ATOM 1447 O O . LEU A 1 185 ? 5.674 -2.635 -20.361 1.00 92.88 185 LEU A O 1
ATOM 1451 N N . GLU A 1 186 ? 5.148 -3.035 -18.213 1.00 93.50 186 GLU A N 1
ATOM 1452 C CA . GLU A 1 186 ? 5.150 -1.624 -17.813 1.00 93.50 186 GLU A CA 1
ATOM 1453 C C . GLU A 1 186 ? 6.563 -1.018 -17.885 1.00 93.50 186 GLU A C 1
ATOM 1455 O O . GLU A 1 186 ? 6.738 0.081 -18.405 1.00 93.50 186 GLU A O 1
ATOM 1460 N N . ALA A 1 187 ? 7.599 -1.763 -17.482 1.00 90.12 187 ALA A N 1
ATOM 1461 C CA . ALA A 1 187 ? 8.995 -1.314 -17.542 1.00 90.12 187 ALA A CA 1
ATOM 1462 C C . ALA A 1 187 ? 9.504 -1.128 -18.984 1.00 90.12 187 ALA A C 1
ATOM 1464 O O . ALA A 1 187 ? 10.413 -0.337 -19.234 1.00 90.12 187 ALA A O 1
ATOM 1465 N N . ARG A 1 188 ? 8.921 -1.859 -19.944 1.00 88.88 188 ARG A N 1
ATOM 1466 C CA . ARG A 1 188 ? 9.211 -1.758 -21.386 1.00 88.88 188 ARG A CA 1
ATOM 1467 C C . ARG A 1 188 ? 8.246 -0.823 -22.127 1.00 88.88 188 ARG A C 1
ATOM 1469 O O . ARG A 1 188 ? 8.367 -0.670 -23.341 1.00 88.88 188 ARG A O 1
ATOM 1476 N N . SER A 1 189 ? 7.282 -0.216 -21.434 1.00 86.06 189 SER A N 1
ATOM 1477 C CA . SER A 1 189 ? 6.272 0.642 -22.050 1.00 86.06 189 SER A CA 1
ATOM 1478 C C . SER A 1 189 ? 6.853 2.007 -22.423 1.00 86.06 189 SER A C 1
ATOM 1480 O O . SER A 1 189 ? 7.312 2.765 -21.571 1.00 86.06 189 SER A O 1
ATOM 1482 N N . TYR A 1 190 ? 6.759 2.368 -23.702 1.00 79.44 190 TYR A N 1
ATOM 1483 C CA . TYR A 1 190 ? 7.037 3.729 -24.182 1.00 79.44 190 TYR A CA 1
ATOM 1484 C C . TYR A 1 190 ? 5.849 4.689 -23.981 1.00 79.44 190 TYR A C 1
ATOM 1486 O O . TYR A 1 190 ? 5.903 5.835 -24.421 1.00 79.44 190 TYR A O 1
ATOM 1494 N N . GLY A 1 191 ? 4.760 4.224 -23.355 1.00 82.25 191 GLY A N 1
ATOM 1495 C CA . GLY A 1 191 ? 3.598 5.048 -23.036 1.00 82.25 191 GLY A CA 1
ATOM 1496 C C . GLY A 1 191 ? 3.872 6.054 -21.916 1.00 82.25 191 GLY A C 1
ATOM 1497 O O . GLY A 1 191 ? 4.757 5.843 -21.082 1.00 82.25 191 GLY A O 1
ATOM 1498 N N . GLU A 1 192 ? 3.068 7.120 -21.905 1.00 88.94 192 GLU A N 1
ATOM 1499 C CA . GLU A 1 192 ? 3.054 8.174 -20.886 1.00 88.94 192 GLU A CA 1
ATOM 1500 C C . GLU A 1 192 ? 3.014 7.597 -19.460 1.00 88.94 192 GLU A C 1
ATOM 1502 O O . GLU A 1 192 ? 2.245 6.678 -19.176 1.00 88.94 192 GLU A O 1
ATOM 1507 N N . ASP A 1 193 ? 3.837 8.153 -18.567 1.00 92.12 193 ASP A N 1
ATOM 1508 C CA . ASP A 1 193 ? 3.945 7.739 -17.167 1.00 92.12 193 ASP A CA 1
ATOM 1509 C C . ASP A 1 193 ? 2.630 8.020 -16.406 1.00 92.12 193 ASP A C 1
ATOM 1511 O O . ASP A 1 193 ? 2.293 9.186 -16.152 1.00 92.12 193 ASP A O 1
ATOM 1515 N N . PRO A 1 194 ? 1.866 6.985 -16.009 1.00 94.38 194 PRO A N 1
ATOM 1516 C CA . PRO A 1 194 ? 0.562 7.194 -15.401 1.00 94.38 194 PRO A CA 1
ATOM 1517 C C . PRO A 1 194 ? 0.660 7.728 -13.968 1.00 94.38 194 PRO A C 1
ATOM 1519 O O . PRO A 1 194 ? -0.305 8.329 -13.506 1.00 94.38 194 PRO A O 1
ATOM 1522 N N . ILE A 1 195 ? 1.789 7.561 -13.264 1.00 95.12 195 ILE A N 1
ATOM 1523 C CA . ILE A 1 195 ? 1.965 8.113 -11.911 1.00 95.12 195 ILE A CA 1
ATOM 1524 C C . ILE A 1 195 ? 2.154 9.633 -11.995 1.00 95.12 195 ILE A C 1
ATOM 1526 O O . ILE A 1 195 ? 1.578 10.359 -11.186 1.00 95.12 195 ILE A O 1
ATOM 1530 N N . LYS A 1 196 ? 2.890 10.125 -13.000 1.00 93.06 196 LYS A N 1
ATOM 1531 C CA . LYS A 1 196 ? 3.086 11.571 -13.222 1.00 93.06 196 LYS A CA 1
ATOM 1532 C C . LYS A 1 196 ? 1.868 12.262 -13.822 1.00 93.06 196 LYS A C 1
ATOM 1534 O O . LYS A 1 196 ? 1.506 13.351 -13.386 1.00 93.06 196 LYS A O 1
ATOM 1539 N N . HIS A 1 197 ? 1.257 11.655 -14.838 1.00 94.00 197 HIS A N 1
ATOM 1540 C CA . HIS A 1 197 ? 0.304 12.357 -15.705 1.00 94.00 197 HIS A CA 1
ATOM 1541 C C . HIS A 1 197 ? -1.157 11.961 -15.471 1.00 94.00 197 HIS A C 1
ATOM 1543 O O . HIS A 1 197 ? -2.064 12.711 -15.831 1.00 94.00 197 HIS A O 1
ATOM 1549 N N . ARG A 1 198 ? -1.419 10.789 -14.872 1.00 94.25 198 ARG A N 1
ATOM 1550 C CA . ARG A 1 198 ? -2.769 10.204 -14.780 1.00 94.25 198 ARG A CA 1
ATOM 1551 C C . ARG A 1 198 ? -3.040 9.506 -13.442 1.00 94.25 198 ARG A C 1
ATOM 1553 O O . ARG A 1 198 ? -3.751 8.505 -13.413 1.00 94.25 198 ARG A O 1
ATOM 1560 N N . LEU A 1 199 ? -2.522 10.048 -12.336 1.00 96.25 199 LEU A N 1
ATOM 1561 C CA . LEU A 1 199 ? -2.548 9.425 -11.001 1.00 96.25 199 LEU A CA 1
ATOM 1562 C C . LEU A 1 199 ? -3.935 8.908 -10.563 1.00 96.25 199 LEU A C 1
ATOM 1564 O O . LEU A 1 199 ? -4.034 7.878 -9.897 1.00 96.25 199 LEU A O 1
ATOM 1568 N N . SER A 1 200 ? -5.013 9.566 -11.001 1.00 95.12 200 SER A N 1
ATOM 1569 C CA . SER A 1 200 ? -6.400 9.158 -10.745 1.00 95.12 200 SER A CA 1
ATOM 1570 C C . SER A 1 200 ? -6.744 7.731 -11.189 1.00 95.12 200 SER A C 1
ATOM 1572 O O . SER A 1 200 ? -7.665 7.146 -10.626 1.00 95.12 200 SER A O 1
ATOM 1574 N N . VAL A 1 201 ? -6.000 7.115 -12.121 1.00 95.00 201 VAL A N 1
ATOM 1575 C CA . VAL A 1 201 ? -6.209 5.699 -12.489 1.00 95.00 201 VAL A CA 1
ATOM 1576 C C . VAL A 1 201 ? -5.890 4.724 -11.352 1.00 95.00 201 VAL A C 1
ATOM 1578 O O . VAL A 1 201 ? -6.289 3.563 -11.445 1.00 95.00 201 VAL A O 1
ATOM 1581 N N . PHE A 1 202 ? -5.184 5.180 -10.312 1.00 96.88 202 PHE A N 1
ATOM 1582 C CA . PHE A 1 202 ? -4.839 4.437 -9.098 1.00 96.88 202 PHE A CA 1
ATOM 1583 C C . PHE A 1 202 ? -5.638 4.892 -7.865 1.00 96.88 202 PHE A C 1
ATOM 1585 O O . PHE A 1 202 ? -5.378 4.423 -6.758 1.00 96.88 202 PHE A O 1
ATOM 1592 N N . HIS A 1 203 ? -6.593 5.811 -8.024 1.00 96.62 203 HIS A N 1
ATOM 1593 C CA . HIS A 1 203 ? -7.468 6.220 -6.930 1.00 96.62 203 HIS A CA 1
ATOM 1594 C C . HIS A 1 203 ? -8.671 5.277 -6.804 1.00 96.62 203 HIS A C 1
ATOM 1596 O O . HIS A 1 203 ? -9.141 4.692 -7.783 1.00 96.62 203 HIS A O 1
ATOM 1602 N N . VAL A 1 204 ? -9.165 5.124 -5.579 1.00 94.06 204 VAL A N 1
ATOM 1603 C CA . VAL A 1 204 ? -10.485 4.552 -5.293 1.00 94.06 204 VAL A CA 1
ATOM 1604 C C . VAL A 1 204 ? -11.544 5.648 -5.376 1.00 94.06 204 VAL A C 1
ATOM 1606 O O . VAL A 1 204 ? -11.257 6.815 -5.079 1.00 94.06 204 VAL A O 1
ATOM 1609 N N . ASP A 1 205 ? -12.766 5.280 -5.762 1.00 91.25 205 ASP A N 1
ATOM 1610 C CA . ASP A 1 205 ? -13.896 6.199 -5.659 1.00 91.25 205 ASP A CA 1
ATOM 1611 C C . ASP A 1 205 ? -14.189 6.482 -4.175 1.00 91.25 205 ASP A C 1
ATOM 1613 O O . ASP A 1 205 ? -14.131 5.600 -3.318 1.00 91.25 205 ASP A O 1
ATOM 1617 N N . VAL A 1 206 ? -14.440 7.752 -3.866 1.00 90.25 206 VAL A N 1
ATOM 1618 C CA . VAL A 1 206 ? -14.768 8.230 -2.516 1.00 90.25 206 VAL A CA 1
ATOM 1619 C C . VAL A 1 206 ? -16.285 8.246 -2.295 1.00 90.25 206 VAL A C 1
ATOM 1621 O O . VAL A 1 206 ? -16.725 8.212 -1.149 1.00 90.25 206 VAL A O 1
ATOM 1624 N N . SER A 1 207 ? -17.072 8.296 -3.374 1.00 84.62 207 SER A N 1
ATOM 1625 C CA . SER A 1 207 ? -18.540 8.299 -3.350 1.00 84.62 207 SER A CA 1
ATOM 1626 C C . SER A 1 207 ? -19.123 6.886 -3.345 1.00 84.62 207 SER A C 1
ATOM 1628 O O . SER A 1 207 ? -20.184 6.685 -2.761 1.00 84.62 207 SER A O 1
ATOM 1630 N N . ASP A 1 208 ? -18.424 5.924 -3.956 1.00 82.38 208 ASP A N 1
ATOM 1631 C CA . ASP A 1 208 ? -18.778 4.497 -3.962 1.00 82.38 208 ASP A CA 1
ATOM 1632 C C . ASP A 1 208 ? -17.563 3.629 -3.559 1.00 82.38 208 ASP A C 1
ATOM 1634 O O . ASP A 1 208 ? -16.915 3.001 -4.403 1.00 82.38 208 ASP A O 1
ATOM 1638 N N . PRO A 1 209 ? -17.156 3.656 -2.274 1.00 79.00 209 PRO A N 1
ATOM 1639 C CA . PRO A 1 209 ? -16.028 2.866 -1.804 1.00 79.00 209 PRO A CA 1
ATOM 1640 C C . PRO A 1 209 ? -16.391 1.380 -1.754 1.00 79.00 209 PRO A C 1
ATOM 1642 O O . PRO A 1 209 ? -17.325 0.971 -1.063 1.00 79.00 209 PRO A O 1
ATOM 1645 N N . GLN A 1 210 ? -15.599 0.558 -2.442 1.00 76.94 210 GLN A N 1
ATOM 1646 C CA . GLN A 1 210 ? -15.782 -0.891 -2.466 1.00 76.94 210 GLN A CA 1
ATOM 1647 C C . GLN A 1 210 ? -15.765 -1.476 -1.044 1.00 76.94 210 GLN A C 1
ATOM 1649 O O . GLN A 1 210 ? -14.824 -1.249 -0.281 1.00 76.94 210 GLN A O 1
ATOM 1654 N N . TRP A 1 211 ? -16.810 -2.233 -0.699 1.00 74.56 211 TRP A N 1
ATOM 1655 C CA . TRP A 1 211 ? -16.944 -2.866 0.611 1.00 74.56 211 TRP A CA 1
ATOM 1656 C C . TRP A 1 211 ? -16.073 -4.120 0.720 1.00 74.56 211 TRP A C 1
ATOM 1658 O O . TRP A 1 211 ? -16.024 -4.939 -0.199 1.00 74.56 211 TRP A O 1
ATOM 1668 N N . TRP A 1 212 ? -15.436 -4.285 1.877 1.00 77.38 212 TRP A N 1
ATOM 1669 C CA . TRP A 1 212 ? -14.566 -5.412 2.202 1.00 77.38 212 TRP A CA 1
ATOM 1670 C C . TRP A 1 212 ? -14.952 -6.006 3.561 1.00 77.38 212 TRP A C 1
ATOM 1672 O O . TRP A 1 212 ? -15.541 -5.293 4.379 1.00 77.38 212 TRP A O 1
ATOM 1682 N N . PRO A 1 213 ? -14.621 -7.285 3.830 1.00 71.94 213 PRO A N 1
ATOM 1683 C CA . PRO A 1 213 ? -14.885 -7.896 5.125 1.00 71.94 213 PRO A CA 1
ATOM 1684 C C . PRO A 1 213 ? -14.293 -7.069 6.282 1.00 71.94 213 PRO A C 1
ATOM 1686 O O . PRO A 1 213 ? -13.175 -6.556 6.150 1.00 71.94 213 PRO A O 1
ATOM 1689 N N . PRO A 1 214 ? -15.019 -6.931 7.408 1.00 69.75 214 PRO A N 1
ATOM 1690 C CA . PRO A 1 214 ? -14.548 -6.175 8.564 1.00 69.75 214 PRO A CA 1
ATOM 1691 C C . PRO A 1 214 ? -13.295 -6.809 9.186 1.00 69.75 214 PRO A C 1
ATOM 1693 O O . PRO A 1 214 ? -13.041 -8.001 9.034 1.00 69.75 214 PRO A O 1
ATOM 1696 N N . LEU A 1 215 ? -12.540 -6.012 9.952 1.00 74.06 215 LEU A N 1
ATOM 1697 C CA . LEU A 1 215 ? -11.310 -6.444 10.642 1.00 74.06 215 LEU A CA 1
ATOM 1698 C C . LEU A 1 215 ? -11.512 -7.553 11.689 1.00 74.06 215 LEU A C 1
ATOM 1700 O O . LEU A 1 215 ? -10.537 -8.090 12.208 1.00 74.06 215 LEU A O 1
ATOM 1704 N N . TYR A 1 216 ? -12.759 -7.835 12.049 1.00 62.62 216 TYR A N 1
ATOM 1705 C CA . TYR A 1 216 ? -13.149 -8.792 13.071 1.00 62.62 216 TYR A CA 1
ATOM 1706 C C . TYR A 1 216 ? -14.501 -9.406 12.690 1.00 62.62 216 TYR A C 1
ATOM 1708 O O . TYR A 1 216 ? -15.384 -8.688 12.210 1.00 62.62 216 TYR A O 1
ATOM 1716 N N . VAL A 1 217 ? -14.643 -10.715 12.915 1.00 49.53 217 VAL A N 1
ATOM 1717 C CA . VAL A 1 217 ? -15.861 -11.521 12.720 1.00 49.53 217 VAL A CA 1
ATOM 1718 C C . VAL A 1 217 ? -16.112 -12.317 13.995 1.00 49.53 217 VAL A C 1
ATOM 1720 O O . VAL A 1 217 ? -15.133 -12.927 14.480 1.00 49.53 217 VAL A O 1
#

Sequence (217 aa):
MTDTTPNTGVIVAVASDGGQFVHVRLNDQIRERCPQIGSIPPNATLPDVYFKPFLIVLTYLDGDESLSVFASHIGTTDFLLVFAQTWALAAQLILPKLQNKLISSMAELYIKMVDGNNRGLEKRYTADANLKHAIQYLRHYFGPQSQAERFLICFIARTAPLGCELDRRLASEGFGDDICVRIMLEARSYGEDPIKHRLSVFHVDVSDPQWWPPLYV

Foldseek 3Di:
DDPCPPPPFAWEWEAEPVRGTDIDTADVQLLVQQVLNVPQDRHYYQDLQYPLLVVLVRVVSVPPPPSVSLVVCQLPLLSLLSLLNNLLLCLLSLNLVVNLVSLLVLLVVLCCQQVNPDPPPVDQDALDLSLLNSLVSNCVFPNPDQLSNLSSLLSHLCSDPDLVVRLVSCVVRVHDPVSSVSSSCNNPDPDDRCSVPPSCSSGADSVDRDHGHRSHD